Protein AF-A0A5T0KTR2-F1 (afdb_monomer)

pLDDT: mean 90.08, std 7.51, range [41.5, 98.31]

Secondary structure (DSSP, 8-state):
-EETTSSHHHHHHHHHHTT--EEE---SSHHHHHHHHHHHHHHS--SEEE-EE-TT---HHHHHHHHHHHHTTS-EEEEE--HHHHHHHHHT-EEESS-GGG-EE-TT-HHHHHHHHH-EEEGGG-SS--THHIIIIITT-TTTT--HHHHTTS-GGGEEEEEGGGGSHHHHHHHHHHHHHHHT---HHHHHH--SS-SSSGGGGG-SEEEEETTEEEEEE-HHHHHHTGGG-TTEEE-HHHHHTT---S-EEEEETTTHHHHGGGHHHHHHHHHHHHHHHHHHHHHHHTTPPPHHHHHHHHHT-HHHHHHHHHHHHHHHHHHHHH-HHHHHT-HHHHHHHHHHHHHHH--

Sequence (351 aa):
SFSYGSGHAALITYFNMCEVSVAYGFDENPKVYYKNLYNQLTRSFFKAICLNNYYQGLNSEDMGHIVSLSCNYKDTVLLVRDPISIQKTMLNHISYLYSRESLTIKPNDQNSINCFLNQWIYFFGSNKPNLNTLCDKWLYDNTIFAYSAIIDNTCKEKLYLLNFNDIYPKQVINTFQFLGEKYCFCIEGLVANHKEIPIAGIFSWFFPVNIEIANIKICLVTSWFYYGKYNKRSDLIDVTSFVLENHDIDLKCLVSLEDYKNFINYTDDIKRFVFKLFNLIEDRIAIERSRQISEQDIILFLLNRKIPARVFKDKIDYEIGYIKQHRPDIVASWKYYQEFEKMCKELDGDI

Solvent-accessible surface area (backbone atoms only — not comparable to full-atom values): 19268 Å² total; per-residue (Å²): 56,38,39,60,54,42,55,60,63,39,56,53,29,50,36,33,36,27,69,40,39,64,40,76,58,84,48,58,47,62,69,58,25,49,50,52,44,51,53,46,60,74,74,41,94,55,75,41,70,51,49,73,31,36,85,80,34,41,48,45,65,57,40,21,52,51,34,40,75,75,30,58,86,48,77,39,56,36,48,41,57,41,64,45,58,22,51,29,43,54,52,57,32,71,43,63,80,60,66,46,85,76,42,62,32,36,94,89,36,67,64,38,49,50,48,67,78,59,40,65,26,24,66,94,75,30,91,56,57,52,78,65,49,44,70,79,57,46,67,80,33,66,22,53,66,47,46,46,25,49,58,76,33,37,47,67,95,40,53,42,82,39,51,44,72,45,65,34,45,92,36,28,62,65,46,43,51,54,49,22,68,75,68,72,48,58,50,63,51,32,69,76,68,64,57,88,56,81,65,70,44,79,74,43,71,70,41,42,32,32,39,44,56,98,90,35,56,36,39,37,25,24,58,52,52,30,57,70,58,52,75,78,43,86,60,51,42,84,46,31,72,80,52,46,68,95,59,98,60,79,62,41,35,32,31,37,66,82,41,47,75,58,44,69,82,41,42,67,62,50,29,55,49,53,54,52,49,48,55,55,47,50,56,51,48,54,58,50,60,77,58,52,66,46,53,64,57,52,48,56,55,30,70,81,30,65,68,65,36,48,56,47,49,58,52,50,54,61,38,38,43,66,50,46,73,77,39,43,69,58,56,70,66,20,62,62,43,55,54,44,54,52,52,52,53,54,64,66,65,76,112

Foldseek 3Di:
DEEALLQVLLVVLLCLLLVQAEQDAFDQDLVVRLVSSVVDVVPDPHNYYDQYLDFSHYALVSLLVSLLVPAAPAFDEYRDEQPLSSVLSLLLAKDFQDDQAPQEAELPDVVSLVCLLQRIAHPPRHNFGDLCCCVVGPLPDNSGLQLVSNCVSHDVVRYHYHYSVCSQLVNVLVVVVVVCVVSVTGNVSVVVPGFNDDPPPPLQVSDQHWYADPNWIKTKHFSSCCSVPVVPDPQKDWCQCLQQPPDRDRITIITGPVCVVVCVVCSVVNNVSVVVSVVVSVVSVVVSVVRRDDSVNNLVVLLVPVVSLVSNVVSNCVSCVVVCVPPVVSVVPNVSVVVSVVSNVVVVVVD

Mean predicted aligned error: 5.04 Å

InterPro domains:
  IPR021353 Protein of unknown function DUF2972 [PF11186] (165-347)

Organism: Campylobacter jejuni (NCBI:txid197)

Radius of gyration: 21.7 Å; Cα contacts (8 Å, |Δi|>4): 496; chains: 1; bounding box: 56×40×73 Å

Structure (mmCIF, N/CA/C/O backbone):
data_AF-A0A5T0KTR2-F1
#
_entry.id   AF-A0A5T0KTR2-F1
#
loop_
_atom_site.group_PDB
_atom_site.id
_atom_site.type_symbol
_atom_site.label_atom_id
_atom_site.label_alt_id
_atom_site.label_comp_id
_atom_site.label_asym_id
_atom_site.label_entity_id
_atom_site.label_seq_id
_atom_site.pdbx_PDB_ins_code
_atom_site.Cartn_x
_atom_site.Cartn_y
_atom_site.Cartn_z
_atom_site.occupancy
_atom_site.B_iso_or_equiv
_atom_site.auth_seq_id
_atom_site.auth_comp_id
_atom_site.auth_asym_id
_atom_site.auth_atom_id
_atom_site.pdbx_PDB_model_num
ATOM 1 N N . SER A 1 1 ? -11.953 4.239 2.097 1.00 79.88 1 SER A N 1
ATOM 2 C CA . SER A 1 1 ? -11.344 4.987 3.212 1.00 79.88 1 SER A CA 1
ATOM 3 C C . SER A 1 1 ? -10.411 4.097 4.012 1.00 79.88 1 SER A C 1
ATOM 5 O O . SER A 1 1 ? -10.569 2.878 3.957 1.00 79.88 1 SER A O 1
ATOM 7 N N . PHE A 1 2 ? -9.442 4.667 4.731 1.00 78.56 2 PHE A N 1
ATOM 8 C CA . PHE A 1 2 ? -8.509 3.901 5.564 1.00 78.56 2 PHE A CA 1
ATOM 9 C C . PHE A 1 2 ? -7.754 4.759 6.590 1.00 78.56 2 PHE A C 1
ATOM 11 O O . PHE A 1 2 ? -7.618 5.972 6.428 1.00 78.56 2 PHE A O 1
ATOM 18 N N . SER A 1 3 ? -7.166 4.087 7.582 1.00 80.69 3 SER A N 1
ATOM 19 C CA . SER A 1 3 ? -6.136 4.653 8.466 1.00 80.69 3 SER A CA 1
ATOM 20 C C . SER A 1 3 ? -4.737 4.430 7.892 1.00 80.69 3 SER A C 1
ATOM 22 O O . SER A 1 3 ? -4.493 3.437 7.198 1.00 80.69 3 SER A O 1
ATOM 24 N N . TYR A 1 4 ? -3.791 5.328 8.155 1.00 81.00 4 TYR A N 1
ATOM 25 C CA . TYR A 1 4 ? -2.404 5.129 7.732 1.00 81.00 4 TYR A CA 1
ATOM 26 C C . TYR A 1 4 ? -1.813 3.805 8.255 1.00 81.00 4 TYR A C 1
ATOM 28 O O . TYR A 1 4 ? -2.204 3.308 9.306 1.00 81.00 4 TYR A O 1
ATOM 36 N N . GLY A 1 5 ? -0.915 3.178 7.486 1.00 84.44 5 GLY A N 1
ATOM 37 C CA . GLY A 1 5 ? -0.345 1.865 7.833 1.00 84.44 5 GLY A CA 1
ATOM 38 C C . GLY A 1 5 ? -1.293 0.660 7.676 1.00 84.44 5 GLY A C 1
ATOM 39 O O . GLY A 1 5 ? -0.915 -0.462 8.003 1.00 84.44 5 GLY A O 1
ATOM 40 N N . SER A 1 6 ? -2.504 0.840 7.141 1.00 87.69 6 SER A N 1
ATOM 41 C CA . SER A 1 6 ? -3.505 -0.236 6.992 1.00 87.69 6 SER A CA 1
ATOM 42 C C . SER A 1 6 ? -3.402 -1.080 5.716 1.00 87.69 6 SER A C 1
ATOM 44 O O . SER A 1 6 ? -4.158 -2.031 5.591 1.00 87.69 6 SER A O 1
ATOM 46 N N . GLY A 1 7 ? -2.502 -0.770 4.772 1.00 89.44 7 GLY A N 1
ATOM 47 C CA . GLY A 1 7 ? -2.390 -1.501 3.492 1.00 89.44 7 GLY A CA 1
ATOM 48 C C . GLY A 1 7 ? -3.059 -0.836 2.285 1.00 89.44 7 GLY A C 1
ATOM 49 O O . GLY A 1 7 ? -3.239 -1.465 1.245 1.00 89.44 7 GLY A O 1
ATOM 50 N N . HIS A 1 8 ? -3.410 0.444 2.392 1.00 87.75 8 HIS A N 1
ATOM 51 C CA . HIS A 1 8 ? -4.127 1.168 1.343 1.00 87.75 8 HIS A CA 1
ATOM 52 C C . HIS A 1 8 ? -3.459 1.182 -0.037 1.00 87.75 8 HIS A C 1
ATOM 54 O O . HIS A 1 8 ? -4.162 1.152 -1.043 1.00 87.75 8 HIS A O 1
ATOM 60 N N . ALA A 1 9 ? -2.124 1.229 -0.101 1.00 89.81 9 ALA A N 1
ATOM 61 C CA . ALA A 1 9 ? -1.400 1.239 -1.369 1.00 89.81 9 ALA A CA 1
ATOM 62 C C . ALA A 1 9 ? -1.711 -0.021 -2.192 1.00 89.81 9 ALA A C 1
ATOM 64 O O . ALA A 1 9 ? -1.954 0.075 -3.394 1.00 89.81 9 ALA A O 1
ATOM 65 N N . ALA A 1 10 ? -1.804 -1.182 -1.534 1.00 93.06 10 ALA A N 1
ATOM 66 C CA . ALA A 1 10 ? -2.223 -2.423 -2.174 1.00 93.06 10 ALA A CA 1
ATOM 67 C C . ALA A 1 10 ? -3.685 -2.346 -2.639 1.00 93.06 10 ALA A C 1
ATOM 69 O O . ALA A 1 10 ? -3.969 -2.575 -3.811 1.00 93.06 10 ALA A O 1
ATOM 70 N N . LEU A 1 11 ? -4.601 -1.925 -1.758 1.00 94.25 11 LEU A N 1
ATOM 71 C CA . LEU A 1 11 ? -6.027 -1.810 -2.081 1.00 94.25 11 LEU A CA 1
ATOM 72 C C . LEU A 1 11 ? -6.290 -0.895 -3.292 1.00 94.25 11 LEU A C 1
ATOM 74 O O . LEU A 1 11 ? -7.017 -1.276 -4.206 1.00 94.25 11 LEU A O 1
ATOM 78 N N . ILE A 1 12 ? -5.673 0.290 -3.327 1.00 92.50 12 ILE A N 1
ATOM 79 C CA . ILE A 1 12 ? -5.786 1.230 -4.454 1.00 92.50 12 ILE A CA 1
ATOM 80 C C . ILE A 1 12 ? -5.212 0.614 -5.735 1.00 92.50 12 ILE A C 1
ATOM 82 O O . ILE A 1 12 ? -5.782 0.794 -6.807 1.00 92.50 12 ILE A O 1
ATOM 86 N N . THR A 1 13 ? -4.105 -0.125 -5.638 1.00 93.94 13 THR A N 1
ATOM 87 C CA . THR A 1 13 ? -3.504 -0.799 -6.799 1.00 93.94 13 THR A CA 1
ATOM 88 C C . THR A 1 13 ? -4.464 -1.823 -7.399 1.00 93.94 13 THR A C 1
ATOM 90 O O . THR A 1 13 ? -4.666 -1.810 -8.610 1.00 93.94 13 THR A O 1
ATOM 93 N N . TYR A 1 14 ? -5.118 -2.644 -6.574 1.00 95.69 14 TYR A N 1
ATOM 94 C CA . TYR A 1 14 ? -6.109 -3.615 -7.046 1.00 95.69 14 TYR A CA 1
ATOM 95 C C . TYR A 1 14 ? -7.348 -2.947 -7.660 1.00 95.69 14 TYR A C 1
ATOM 97 O O . TYR A 1 14 ? -7.825 -3.386 -8.706 1.00 95.69 14 TYR A O 1
ATOM 105 N N . PHE A 1 15 ? -7.831 -1.838 -7.089 1.00 95.06 15 PHE A N 1
ATOM 106 C CA . PHE A 1 15 ? -8.886 -1.038 -7.723 1.00 95.06 15 PHE A CA 1
ATOM 107 C C . PHE A 1 15 ? -8.451 -0.480 -9.083 1.00 95.06 15 PHE A C 1
ATOM 109 O O . PHE A 1 15 ? -9.202 -0.581 -10.051 1.00 95.06 15 PHE A O 1
ATOM 116 N N . ASN A 1 16 ? -7.227 0.037 -9.198 1.00 93.25 16 ASN A N 1
ATOM 117 C CA . ASN A 1 16 ? -6.710 0.531 -10.474 1.00 93.25 16 ASN A CA 1
ATOM 118 C C . ASN A 1 16 ? -6.534 -0.593 -11.513 1.00 93.25 16 ASN A C 1
ATOM 120 O O . ASN A 1 16 ? -6.762 -0.345 -12.695 1.00 93.25 16 ASN A O 1
ATOM 124 N N . MET A 1 17 ? -6.176 -1.817 -11.099 1.00 94.75 17 MET A N 1
ATOM 125 C CA . MET A 1 17 ? -6.168 -3.001 -11.977 1.00 94.75 17 MET A CA 1
ATOM 126 C C . MET A 1 17 ? -7.570 -3.339 -12.509 1.00 94.75 17 MET A C 1
ATOM 128 O O . MET A 1 17 ? -7.696 -3.839 -13.619 1.00 94.75 17 MET A O 1
ATOM 132 N N . CYS A 1 18 ? -8.618 -3.027 -11.745 1.00 95.38 18 CYS A N 1
ATOM 133 C CA . CYS A 1 18 ? -10.028 -3.164 -12.132 1.00 95.38 18 CYS A CA 1
ATOM 134 C C . CYS A 1 18 ? -10.571 -1.935 -12.892 1.00 95.38 18 CYS A C 1
ATOM 136 O O . CYS A 1 18 ? -11.782 -1.736 -12.990 1.00 95.38 18 CYS A O 1
ATOM 138 N N . GLU A 1 19 ? -9.689 -1.040 -13.350 1.00 92.06 19 GLU A N 1
ATOM 139 C CA . GLU A 1 19 ? -10.042 0.241 -13.976 1.00 92.06 19 GLU A CA 1
ATOM 140 C C . GLU A 1 19 ? -10.959 1.130 -13.115 1.00 92.06 19 GLU A C 1
ATOM 142 O O . GLU A 1 19 ? -11.685 1.995 -13.624 1.00 92.06 19 GLU A O 1
ATOM 147 N N . VAL A 1 20 ? -10.944 0.938 -11.794 1.00 92.75 20 VAL A N 1
ATOM 148 C CA . VAL A 1 20 ? -11.618 1.808 -10.833 1.00 92.75 20 VAL A CA 1
ATOM 149 C C . VAL A 1 20 ? -10.673 2.959 -10.516 1.00 92.75 20 VAL A C 1
ATOM 151 O O . VAL A 1 20 ? -9.837 2.869 -9.623 1.00 92.75 20 VAL A O 1
ATOM 154 N N . SER A 1 21 ? -10.782 4.052 -11.277 1.00 88.38 21 SER A N 1
ATOM 155 C CA . SER A 1 21 ? -9.995 5.265 -11.052 1.00 88.38 21 SER A CA 1
ATOM 156 C C . SER A 1 21 ? -10.322 5.876 -9.684 1.00 88.38 21 SER A C 1
ATOM 158 O O . SER A 1 21 ? -11.458 6.275 -9.420 1.00 88.38 21 SER A O 1
ATOM 160 N N . VAL A 1 22 ? -9.312 5.982 -8.819 1.00 88.88 22 VAL A N 1
ATOM 161 C CA . VAL A 1 22 ? -9.457 6.524 -7.461 1.00 88.88 22 VAL A CA 1
ATOM 162 C C . VAL A 1 22 ? -8.893 7.944 -7.388 1.00 88.88 22 VAL A C 1
ATOM 164 O O . VAL A 1 22 ? -7.709 8.151 -7.651 1.00 88.88 22 VAL A O 1
ATOM 167 N N . ALA A 1 23 ? -9.727 8.920 -7.021 1.00 88.19 23 ALA A N 1
ATOM 168 C CA . ALA A 1 23 ? -9.278 10.270 -6.691 1.00 88.19 23 ALA A CA 1
ATOM 169 C C . ALA A 1 23 ? -8.531 10.228 -5.356 1.00 88.19 23 ALA A C 1
ATOM 171 O O . ALA A 1 23 ? -9.033 9.661 -4.382 1.00 88.19 23 ALA A O 1
ATOM 172 N N . TYR A 1 24 ? -7.343 10.823 -5.305 1.00 82.44 24 TYR A N 1
ATOM 173 C CA . TYR A 1 24 ? -6.475 10.770 -4.133 1.00 82.44 24 TYR A CA 1
ATOM 174 C C . TYR A 1 24 ? -5.971 12.166 -3.784 1.00 82.44 24 TYR A C 1
ATOM 176 O O . TYR A 1 24 ? -5.448 12.879 -4.638 1.00 82.44 24 TYR A O 1
ATOM 184 N N . GLY A 1 25 ? -6.102 12.556 -2.523 1.00 76.31 25 GLY A N 1
ATOM 185 C CA . GLY A 1 25 ? -5.559 13.801 -1.994 1.00 76.31 25 GLY A CA 1
ATOM 186 C C . GLY A 1 25 ? -4.904 13.560 -0.643 1.00 76.31 25 GLY A C 1
ATOM 187 O O . GLY A 1 25 ? -5.215 12.582 0.037 1.00 76.31 25 GLY A O 1
ATOM 188 N N . PHE A 1 26 ? -3.977 14.441 -0.277 1.00 75.62 26 PHE A N 1
ATOM 189 C CA . PHE A 1 26 ? -3.488 14.598 1.087 1.00 75.62 26 PHE A CA 1
ATOM 190 C C . PHE A 1 26 ? -2.993 16.030 1.291 1.00 75.62 26 PHE A C 1
ATOM 192 O O . PHE A 1 26 ? -2.298 16.557 0.426 1.00 75.62 26 PHE A O 1
ATOM 199 N N . ASP A 1 27 ? -3.404 16.647 2.396 1.00 83.19 27 ASP A N 1
ATOM 200 C CA . ASP A 1 27 ? -2.965 17.960 2.853 1.00 83.19 27 ASP A CA 1
ATOM 201 C C . ASP A 1 27 ? -3.330 18.099 4.339 1.00 83.19 27 ASP A C 1
ATOM 203 O O . ASP A 1 27 ? -4.395 17.638 4.757 1.00 83.19 27 ASP A O 1
ATOM 207 N N . GLU A 1 28 ? -2.454 18.719 5.126 1.00 80.75 28 GLU A N 1
ATOM 208 C CA . GLU A 1 28 ? -2.703 19.029 6.541 1.00 80.75 28 GLU A CA 1
ATOM 209 C C . GLU A 1 28 ? -3.764 20.128 6.714 1.00 80.75 28 GLU A C 1
ATOM 211 O O . GLU A 1 28 ? -4.365 20.264 7.777 1.00 80.75 28 GLU A O 1
ATOM 216 N N . ASN A 1 29 ? -4.034 20.911 5.664 1.00 86.56 29 ASN A N 1
ATOM 217 C CA . ASN A 1 29 ? -5.090 21.905 5.650 1.00 86.56 29 ASN A CA 1
ATOM 218 C C . ASN A 1 29 ? -6.387 21.311 5.065 1.00 86.56 29 ASN A C 1
ATOM 220 O O . ASN A 1 29 ? -6.442 20.992 3.869 1.00 86.56 29 ASN A O 1
ATOM 224 N N . PRO A 1 30 ? -7.490 21.256 5.836 1.00 86.12 30 PRO A N 1
ATOM 225 C CA . PRO A 1 30 ? -8.724 20.595 5.400 1.00 86.12 30 PRO A CA 1
ATOM 226 C C . PRO A 1 30 ? -9.348 21.255 4.169 1.00 86.12 30 PRO A C 1
ATOM 228 O O . PRO A 1 30 ? -9.910 20.579 3.304 1.00 86.12 30 PRO A O 1
ATOM 231 N N . LYS A 1 31 ? -9.211 22.581 4.034 1.00 87.94 31 LYS A N 1
ATOM 232 C CA . LYS A 1 31 ? -9.727 23.318 2.872 1.00 87.94 31 LYS A CA 1
ATOM 233 C C . LYS A 1 31 ? -8.943 22.976 1.614 1.00 87.94 31 LYS A C 1
ATOM 235 O O . LYS A 1 31 ? -9.539 22.854 0.544 1.00 87.94 31 LYS A O 1
ATOM 240 N N . VAL A 1 32 ? -7.622 22.834 1.729 1.00 89.75 32 VAL A N 1
ATOM 241 C CA . VAL A 1 32 ? -6.766 22.452 0.600 1.00 89.75 32 VAL A CA 1
ATOM 242 C C . VAL A 1 32 ? -7.031 20.999 0.216 1.00 89.75 32 VAL A C 1
ATOM 244 O O . VAL A 1 32 ? -7.239 20.727 -0.966 1.00 89.75 32 VAL A O 1
ATOM 247 N N . TYR A 1 33 ? -7.146 20.096 1.196 1.00 88.19 33 TYR A N 1
ATOM 248 C CA . TYR A 1 33 ? -7.520 18.699 0.973 1.00 88.19 33 TYR A CA 1
ATOM 249 C C . TYR A 1 33 ? -8.835 18.578 0.196 1.00 88.19 33 TYR A C 1
ATOM 251 O O . TYR A 1 33 ? -8.875 17.987 -0.887 1.00 88.19 33 TYR A O 1
ATOM 259 N N . TYR A 1 34 ? -9.897 19.219 0.696 1.00 87.31 34 TYR A N 1
ATOM 260 C CA . TYR A 1 34 ? -11.202 19.217 0.044 1.00 87.31 34 TYR A CA 1
ATOM 261 C C . TYR A 1 34 ? -11.146 19.838 -1.356 1.00 87.31 34 TYR A C 1
ATOM 263 O O . TYR A 1 34 ? -11.654 19.256 -2.314 1.00 87.31 34 TYR A O 1
ATOM 271 N N . LYS A 1 35 ? -10.482 20.991 -1.516 1.00 88.38 35 LYS A N 1
ATOM 272 C CA . LYS A 1 35 ? -10.329 21.659 -2.818 1.00 88.38 35 LYS A CA 1
ATOM 273 C C . LYS A 1 35 ? -9.602 20.771 -3.830 1.00 88.38 35 LYS A C 1
ATOM 275 O O . LYS A 1 35 ? -9.991 20.740 -4.996 1.00 88.38 35 LYS A O 1
ATOM 280 N N . ASN A 1 36 ? -8.568 20.045 -3.408 1.00 88.50 36 ASN A N 1
ATOM 281 C CA . ASN A 1 36 ? -7.823 19.130 -4.270 1.00 88.50 36 ASN A CA 1
ATOM 282 C C . ASN A 1 36 ? -8.689 17.951 -4.725 1.00 88.50 36 ASN A C 1
ATOM 284 O O . ASN A 1 36 ? -8.661 17.609 -5.910 1.00 88.50 36 ASN A O 1
ATOM 288 N N . LEU A 1 37 ? -9.488 17.371 -3.824 1.00 87.81 37 LEU A N 1
ATOM 289 C CA . LEU A 1 37 ? -10.459 16.331 -4.176 1.00 87.81 37 LEU A CA 1
ATOM 290 C C . LEU A 1 37 ? -11.531 16.870 -5.132 1.00 87.81 37 LEU A C 1
ATOM 292 O O . LEU A 1 37 ? -11.743 16.300 -6.199 1.00 87.81 37 LEU A O 1
ATOM 296 N N . TYR A 1 38 ? -12.142 18.012 -4.815 1.00 87.25 38 TYR A N 1
ATOM 297 C CA . TYR A 1 38 ? -13.154 18.652 -5.659 1.00 87.25 38 TYR A CA 1
ATOM 298 C C . TYR A 1 38 ? -12.631 18.953 -7.074 1.00 87.25 38 TYR A C 1
ATOM 300 O O . TYR A 1 38 ? -13.286 18.658 -8.075 1.00 87.25 38 TYR A O 1
ATOM 308 N N . ASN A 1 39 ? -11.414 19.491 -7.187 1.00 88.38 39 ASN A N 1
ATOM 309 C CA . ASN A 1 39 ? -10.789 19.776 -8.480 1.00 88.38 39 ASN A CA 1
ATOM 310 C C . ASN A 1 39 ? -10.517 18.505 -9.297 1.00 88.38 39 ASN A C 1
ATOM 312 O O . ASN A 1 39 ? -10.653 18.524 -10.518 1.00 88.38 39 ASN A O 1
ATOM 316 N N . GLN A 1 40 ? -10.130 17.403 -8.651 1.00 87.94 40 GLN A N 1
ATOM 317 C CA . GLN A 1 40 ? -9.952 16.118 -9.329 1.00 87.94 40 GLN A CA 1
ATOM 318 C C . GLN A 1 40 ? -11.281 15.586 -9.869 1.00 87.94 40 GLN A C 1
ATOM 320 O O . GLN A 1 40 ? -11.366 15.219 -11.039 1.00 87.94 40 GLN A O 1
ATOM 325 N N . LEU A 1 41 ? -12.325 15.616 -9.040 1.00 84.88 41 LEU A N 1
ATOM 326 C CA . LEU A 1 41 ? -13.658 15.120 -9.387 1.00 84.88 41 LEU A CA 1
ATOM 327 C C . LEU A 1 41 ? -14.349 15.950 -10.479 1.00 84.88 41 LEU A C 1
ATOM 329 O O . LEU A 1 41 ? -15.165 15.420 -11.223 1.00 84.88 41 LEU A O 1
ATOM 333 N N . THR A 1 42 ? -14.019 17.238 -10.602 1.00 85.25 42 THR A N 1
ATOM 334 C CA . THR A 1 42 ? -14.577 18.120 -11.646 1.00 85.25 42 THR A CA 1
ATOM 335 C C . THR A 1 42 ? -13.838 18.038 -12.980 1.00 85.25 42 THR A C 1
ATOM 337 O O . THR A 1 42 ? -14.421 18.341 -14.018 1.00 85.25 42 THR A O 1
ATOM 340 N N . ARG A 1 43 ? -12.558 17.644 -12.980 1.00 80.88 43 ARG A N 1
ATOM 341 C CA . ARG A 1 43 ? -11.708 17.599 -14.186 1.00 80.88 43 ARG A CA 1
ATOM 342 C C . ARG A 1 43 ? -11.585 16.214 -14.807 1.00 80.88 43 ARG A C 1
ATOM 344 O O . ARG A 1 43 ? -11.052 16.081 -15.906 1.00 80.88 43 ARG A O 1
ATOM 351 N N . SER A 1 44 ? -11.972 15.167 -14.094 1.00 75.88 44 SER A N 1
ATOM 352 C CA . SER A 1 44 ? -11.765 13.788 -14.523 1.00 75.88 44 SER A CA 1
ATOM 353 C C . SER A 1 44 ? -12.872 12.889 -14.002 1.00 75.88 44 SER A C 1
ATOM 355 O O . SER A 1 44 ? -13.465 13.142 -12.958 1.00 75.88 44 SER A O 1
ATOM 357 N N . PHE A 1 45 ? -13.121 11.800 -14.723 1.00 80.38 45 PHE A N 1
ATOM 358 C CA . PHE A 1 45 ? -14.094 10.799 -14.318 1.00 80.38 45 PHE A CA 1
ATOM 359 C C . PHE A 1 45 ? -13.436 9.791 -13.364 1.00 80.38 45 PHE A C 1
ATOM 361 O O . PHE A 1 45 ? -12.925 8.743 -13.770 1.00 80.38 45 PHE A O 1
ATOM 368 N N . PHE A 1 46 ? -13.374 10.152 -12.082 1.00 84.31 46 PHE A N 1
ATOM 369 C CA . PHE A 1 46 ? -12.991 9.225 -11.019 1.00 84.31 46 PHE A CA 1
ATOM 370 C C . PHE A 1 46 ? -14.199 8.394 -10.584 1.00 84.31 46 PHE A C 1
ATOM 372 O O . PHE A 1 46 ? -15.280 8.934 -10.357 1.00 84.31 46 PHE A O 1
ATOM 379 N N . LYS A 1 47 ? -14.009 7.079 -10.458 1.00 84.94 47 LYS A N 1
ATOM 380 C CA . LYS A 1 47 ? -15.047 6.134 -10.019 1.00 84.94 47 LYS A CA 1
ATOM 381 C C . LYS A 1 47 ? -15.129 6.019 -8.492 1.00 84.94 47 LYS A C 1
ATOM 383 O O . LYS A 1 47 ? -16.168 5.631 -7.970 1.00 84.94 47 LYS A O 1
ATOM 388 N N . ALA A 1 48 ? -14.059 6.368 -7.777 1.00 88.50 48 ALA A N 1
ATOM 389 C CA . ALA A 1 48 ? -14.000 6.321 -6.318 1.00 88.50 48 ALA A CA 1
ATOM 390 C C . ALA A 1 48 ? -13.185 7.483 -5.732 1.00 88.50 48 ALA A C 1
ATOM 392 O O . ALA A 1 48 ? -12.367 8.096 -6.417 1.00 88.50 48 ALA A O 1
ATOM 393 N N . ILE A 1 49 ? -13.379 7.748 -4.438 1.00 88.00 49 ILE A N 1
ATOM 394 C CA . ILE A 1 49 ? -12.587 8.702 -3.653 1.00 88.00 49 ILE A CA 1
ATOM 395 C C . ILE A 1 49 ? -11.819 7.930 -2.585 1.00 88.00 49 ILE A C 1
ATOM 397 O O . ILE A 1 49 ? -12.373 7.094 -1.867 1.00 88.00 49 ILE A O 1
ATOM 401 N N . CYS A 1 50 ? -10.535 8.234 -2.454 1.00 87.75 50 CYS A N 1
ATOM 402 C CA . CYS A 1 50 ? -9.728 7.792 -1.338 1.00 87.75 50 CYS A CA 1
ATOM 403 C C . CYS A 1 50 ? -9.764 8.836 -0.217 1.00 87.75 50 CYS A C 1
ATOM 405 O O . CYS A 1 50 ? -9.200 9.918 -0.356 1.00 87.75 50 CYS A O 1
ATOM 407 N N . LEU A 1 51 ? -10.355 8.458 0.915 1.00 85.56 51 LEU A N 1
ATOM 408 C CA . LEU A 1 51 ? -10.284 9.204 2.169 1.00 85.56 51 LEU A CA 1
ATOM 409 C C . LEU A 1 51 ? -9.252 8.570 3.108 1.00 85.56 51 LEU A C 1
ATOM 411 O O . LEU A 1 51 ? -9.311 7.358 3.353 1.00 85.56 51 LEU A O 1
ATOM 415 N N . ASN A 1 52 ? -8.326 9.378 3.623 1.00 77.12 52 ASN A N 1
ATOM 416 C CA . ASN A 1 52 ? -7.220 8.934 4.468 1.00 77.12 52 ASN A CA 1
ATOM 417 C C . ASN A 1 52 ? -7.074 9.790 5.735 1.00 77.12 52 ASN A C 1
ATOM 419 O O . ASN A 1 52 ? -7.163 11.009 5.685 1.00 77.12 52 ASN A O 1
ATOM 423 N N . ASN A 1 53 ? -6.789 9.127 6.857 1.00 68.88 53 ASN A N 1
ATOM 424 C CA . ASN A 1 53 ? -6.288 9.769 8.072 1.00 68.88 53 ASN A CA 1
ATOM 425 C C . ASN A 1 53 ? -4.792 9.479 8.175 1.00 68.88 53 ASN A C 1
ATOM 427 O O . ASN A 1 53 ? -4.379 8.354 8.475 1.00 68.88 53 ASN A O 1
ATOM 431 N N . TYR A 1 54 ? -3.991 10.467 7.780 1.00 62.75 54 TYR A N 1
ATOM 432 C CA . TYR A 1 54 ? -2.533 10.397 7.687 1.00 62.75 54 TYR A CA 1
ATOM 433 C C . TYR A 1 54 ? -1.879 11.106 8.886 1.00 62.75 54 TYR A C 1
ATOM 435 O O . TYR A 1 54 ? -2.491 11.968 9.508 1.00 62.75 54 TYR A O 1
ATOM 443 N N . TYR A 1 55 ? -0.629 10.750 9.193 1.00 56.66 55 TYR A N 1
ATOM 444 C CA . TYR A 1 55 ? 0.174 11.355 10.265 1.00 56.66 55 TYR A CA 1
ATOM 445 C C . TYR A 1 55 ? 0.501 12.833 9.982 1.00 56.66 55 TYR A C 1
ATOM 447 O O . TYR A 1 55 ? 0.991 13.135 8.899 1.00 56.66 55 TYR A O 1
ATOM 455 N N . GLN A 1 56 ? 0.279 13.735 10.949 1.00 62.94 56 GLN A N 1
ATOM 456 C CA . GLN A 1 56 ? 0.248 15.204 10.743 1.00 62.94 56 GLN A CA 1
ATOM 457 C C . GLN A 1 56 ? -0.898 15.677 9.834 1.00 62.94 56 GLN A C 1
ATOM 459 O O . GLN A 1 56 ? -0.851 16.762 9.264 1.00 62.94 56 GLN A O 1
ATOM 464 N N . GLY A 1 57 ? -1.915 14.836 9.655 1.00 65.06 57 GLY A N 1
ATOM 465 C CA . GLY A 1 57 ? -3.101 15.174 8.892 1.00 65.06 57 GLY A CA 1
ATOM 466 C C . GLY A 1 57 ? -4.137 15.919 9.725 1.00 65.06 57 GLY A C 1
ATOM 467 O O . GLY A 1 57 ? -3.849 16.621 10.692 1.00 65.06 57 GLY A O 1
ATOM 468 N N . LEU A 1 58 ? -5.381 15.733 9.315 1.00 73.62 58 LEU A N 1
ATOM 469 C CA . LEU A 1 58 ? -6.542 16.374 9.903 1.00 73.62 58 LEU A CA 1
ATOM 470 C C . LEU A 1 58 ? -6.928 15.709 11.218 1.00 73.62 58 LEU A C 1
ATOM 472 O O . LEU A 1 58 ? -6.853 14.487 11.355 1.00 73.62 58 LEU A O 1
ATOM 476 N N . ASN A 1 59 ? -7.382 16.518 12.174 1.00 77.25 59 ASN A N 1
ATOM 477 C CA . ASN A 1 59 ? -8.051 15.992 13.358 1.00 77.25 59 ASN A CA 1
ATOM 478 C C . ASN A 1 59 ? -9.371 15.293 12.962 1.00 77.25 59 ASN A C 1
ATOM 480 O O . ASN A 1 59 ? -9.867 15.425 11.837 1.00 77.25 59 ASN A O 1
ATOM 484 N N . SER A 1 60 ? -9.955 14.550 13.903 1.00 79.38 60 SER A N 1
ATOM 485 C CA . SER A 1 60 ? -11.179 13.780 13.661 1.00 79.38 60 SER A CA 1
ATOM 486 C C . SER A 1 60 ? -12.373 14.631 13.212 1.00 79.38 60 SER A C 1
ATOM 488 O O . SER A 1 60 ? -13.186 14.150 12.426 1.00 79.38 60 SER A O 1
ATOM 490 N N . GLU A 1 61 ? -12.477 15.882 13.671 1.00 84.62 61 GLU A N 1
ATOM 491 C CA . GLU A 1 61 ? -13.565 16.800 13.308 1.00 84.62 61 GLU A CA 1
ATOM 492 C C . GLU A 1 61 ? -13.440 17.261 11.851 1.00 84.62 61 GLU A C 1
ATOM 494 O O . GLU A 1 61 ? -14.372 17.113 11.061 1.00 84.62 61 GLU A O 1
ATOM 499 N N . ASP A 1 62 ? -12.261 17.743 11.462 1.00 87.12 62 ASP A N 1
ATOM 500 C CA . ASP A 1 62 ? -11.965 18.183 10.100 1.00 87.12 62 ASP A CA 1
ATOM 501 C C . ASP A 1 62 ? -12.123 17.045 9.090 1.00 87.12 62 ASP A C 1
ATOM 503 O O . ASP A 1 62 ? -12.714 17.225 8.018 1.00 87.12 62 ASP A O 1
ATOM 507 N N . MET A 1 63 ? -11.653 15.847 9.445 1.00 84.81 63 MET A N 1
ATOM 508 C CA . MET A 1 63 ? -11.897 14.674 8.619 1.00 84.81 63 MET A CA 1
ATOM 509 C C . MET A 1 63 ? -13.391 14.347 8.541 1.00 84.81 63 MET A C 1
ATOM 511 O O . MET A 1 63 ? -13.893 14.034 7.460 1.00 84.81 63 MET A O 1
ATOM 515 N N . GLY A 1 64 ? -14.117 14.458 9.654 1.00 84.69 64 GLY A N 1
ATOM 516 C CA . GLY A 1 64 ? -15.562 14.269 9.690 1.00 84.69 64 GLY A CA 1
ATOM 517 C C . GLY A 1 64 ? -16.307 15.209 8.742 1.00 84.69 64 GLY A C 1
ATOM 518 O O . GLY A 1 64 ? -17.191 14.765 8.003 1.00 84.69 64 GLY A O 1
ATOM 519 N N . HIS A 1 65 ? -15.892 16.478 8.663 1.00 86.44 65 HIS A N 1
ATOM 520 C CA . HIS A 1 65 ? -16.418 17.430 7.684 1.00 86.44 65 HIS A CA 1
ATOM 521 C C . HIS A 1 65 ? -16.159 16.980 6.244 1.00 86.44 65 HIS A C 1
ATOM 523 O O . HIS A 1 65 ? -17.066 17.016 5.412 1.00 86.44 65 HIS A O 1
ATOM 529 N N . ILE A 1 66 ? -14.950 16.516 5.927 1.00 87.12 66 ILE A N 1
ATOM 530 C CA . ILE A 1 66 ? -14.635 16.060 4.569 1.00 87.12 66 ILE A CA 1
ATOM 531 C C . ILE A 1 66 ? -15.409 14.799 4.198 1.00 87.12 66 ILE A C 1
ATOM 533 O O . ILE A 1 66 ? -15.924 14.714 3.080 1.00 87.12 66 ILE A O 1
ATOM 537 N N . VAL A 1 67 ? -15.511 13.835 5.114 1.00 85.88 67 VAL A N 1
ATOM 538 C CA . VAL A 1 67 ? -16.314 12.622 4.927 1.00 85.88 67 VAL A CA 1
ATOM 539 C C . VAL A 1 67 ? -17.769 13.018 4.681 1.00 85.88 67 VAL A C 1
ATOM 541 O O . VAL A 1 67 ? -18.352 12.591 3.688 1.00 85.88 67 VAL A O 1
ATOM 544 N N . SER A 1 68 ? -18.324 13.914 5.496 1.00 83.25 68 SER A N 1
ATOM 545 C CA . SER A 1 68 ? -19.697 14.404 5.336 1.00 83.25 68 SER A CA 1
ATOM 546 C C . SER A 1 68 ? -19.913 15.111 3.995 1.00 83.25 68 SER A C 1
ATOM 548 O O . SER A 1 68 ? -20.930 14.905 3.347 1.00 83.25 68 SER A O 1
ATOM 550 N N . LEU A 1 69 ? -18.957 15.909 3.515 1.00 83.50 69 LEU A N 1
ATOM 551 C CA . LEU A 1 69 ? -19.078 16.587 2.218 1.00 83.50 69 LEU A CA 1
ATOM 552 C C . LEU A 1 69 ? -18.896 15.638 1.023 1.00 83.50 69 LEU A C 1
ATOM 554 O O . LEU A 1 69 ? -19.490 15.855 -0.032 1.00 83.50 69 LEU A O 1
ATOM 558 N N . SER A 1 70 ? -18.083 14.591 1.174 1.00 78.31 70 SER A N 1
ATOM 559 C CA . SER A 1 70 ? -17.681 13.709 0.066 1.00 78.31 70 SER A CA 1
ATOM 560 C C . SER A 1 70 ? -18.524 12.434 -0.038 1.00 78.31 70 SER A C 1
ATOM 562 O O . SER A 1 70 ? -18.678 11.881 -1.129 1.00 78.31 70 SER A O 1
ATOM 564 N N . CYS A 1 71 ? -19.055 11.943 1.085 1.00 70.69 71 CYS A N 1
ATOM 565 C CA . CYS A 1 71 ? -19.550 10.572 1.228 1.00 70.69 71 CYS A CA 1
ATOM 566 C C . CYS A 1 71 ? -20.968 10.447 1.791 1.00 70.69 71 CYS A C 1
ATOM 568 O O . CYS A 1 71 ? -21.436 9.313 1.863 1.00 70.69 71 CYS A O 1
ATOM 570 N N . ASN A 1 72 ? -21.677 11.541 2.119 1.00 66.50 72 ASN A N 1
ATOM 571 C CA . ASN A 1 72 ? -22.958 11.497 2.861 1.00 66.50 72 ASN A CA 1
ATOM 572 C C . ASN A 1 72 ? -24.017 10.526 2.293 1.00 66.50 72 ASN A C 1
ATOM 574 O O . ASN A 1 72 ? -24.920 10.100 3.001 1.00 66.50 72 ASN A O 1
ATOM 578 N N . TYR A 1 73 ? -23.904 10.118 1.024 1.00 66.88 73 TYR A N 1
ATOM 579 C CA . TYR A 1 73 ? -24.831 9.177 0.390 1.00 66.88 73 TYR A CA 1
ATOM 580 C C . TYR A 1 73 ? -24.164 8.083 -0.453 1.00 66.88 73 TYR A C 1
ATOM 582 O O . TYR A 1 73 ? -24.858 7.398 -1.214 1.00 66.88 73 TYR A O 1
ATOM 590 N N . LYS A 1 74 ? -22.843 7.908 -0.358 1.00 83.56 74 LYS A N 1
ATOM 591 C CA . LYS A 1 74 ? -22.078 6.965 -1.187 1.00 83.56 74 LYS A CA 1
ATOM 592 C C . LYS A 1 74 ? -21.672 5.730 -0.391 1.00 83.56 74 LYS A C 1
ATOM 594 O O . LYS A 1 74 ? -21.432 5.808 0.811 1.00 83.56 74 LYS A O 1
ATOM 599 N N . ASP A 1 75 ? -21.577 4.600 -1.082 1.00 90.62 75 ASP A N 1
ATOM 600 C CA . ASP A 1 75 ? -20.990 3.397 -0.507 1.00 90.62 75 ASP A CA 1
ATOM 601 C C . ASP A 1 75 ? -19.545 3.643 -0.090 1.00 90.62 75 ASP A C 1
ATOM 603 O O . ASP A 1 75 ? -18.763 4.256 -0.819 1.00 90.62 75 ASP A O 1
ATOM 607 N N . THR A 1 76 ? -19.198 3.166 1.102 1.00 91.44 76 THR A N 1
ATOM 608 C CA . THR A 1 76 ? -17.874 3.366 1.682 1.00 91.44 76 THR A CA 1
ATOM 609 C C . THR A 1 76 ? -17.274 2.027 2.051 1.00 91.44 76 THR A C 1
ATOM 611 O O . THR A 1 76 ? -17.787 1.320 2.910 1.00 91.44 76 THR A O 1
ATOM 614 N N . VAL A 1 77 ? -16.139 1.702 1.438 1.00 93.88 77 VAL A N 1
ATOM 615 C CA . VAL A 1 77 ? -15.299 0.577 1.853 1.00 93.88 77 VAL A CA 1
ATOM 616 C C . VAL A 1 77 ? -14.237 1.103 2.813 1.00 93.88 77 VAL A C 1
ATOM 618 O O . VAL A 1 77 ? -13.401 1.925 2.422 1.00 93.88 77 VAL A O 1
ATOM 621 N N . LEU A 1 78 ? -14.269 0.657 4.067 1.00 93.88 78 LEU A N 1
ATOM 622 C CA . LEU A 1 78 ? -13.282 1.001 5.088 1.00 93.88 78 LEU A CA 1
ATOM 623 C C . LEU A 1 78 ? -12.357 -0.192 5.334 1.00 93.88 78 LEU A C 1
ATOM 625 O O . LEU A 1 78 ? -12.789 -1.216 5.859 1.00 93.88 78 LEU A O 1
ATOM 629 N N . LEU A 1 79 ? -11.085 -0.042 4.959 1.00 95.19 79 LEU A N 1
ATOM 630 C CA . LEU A 1 79 ? -10.052 -1.038 5.235 1.00 95.19 79 LEU A CA 1
ATOM 631 C C . LEU A 1 79 ? -9.653 -0.970 6.711 1.00 95.19 79 LEU A C 1
ATOM 633 O O . LEU A 1 79 ? -9.160 0.064 7.171 1.00 95.19 79 LEU A O 1
ATOM 637 N N . VAL A 1 80 ? -9.844 -2.077 7.423 1.00 95.38 80 VAL A N 1
ATOM 638 C CA . VAL A 1 80 ? -9.524 -2.214 8.845 1.00 95.38 80 VAL A CA 1
ATOM 639 C C . VAL A 1 80 ? -8.442 -3.268 9.054 1.00 95.38 80 VAL A C 1
ATOM 641 O O . VAL A 1 80 ? -8.366 -4.274 8.346 1.00 95.38 80 VAL A O 1
ATOM 644 N N . ARG A 1 81 ? -7.570 -3.027 10.030 1.00 95.19 81 ARG A N 1
ATOM 645 C CA . ARG A 1 81 ? -6.397 -3.858 10.315 1.00 95.19 81 ARG A CA 1
ATOM 646 C C . ARG A 1 81 ? -6.120 -3.880 11.812 1.00 95.19 81 ARG A C 1
ATOM 648 O O . ARG A 1 81 ? -6.422 -2.904 12.497 1.00 95.19 81 ARG A O 1
ATOM 655 N N . ASP A 1 82 ? -5.494 -4.966 12.261 1.00 96.69 82 ASP A N 1
ATOM 656 C CA . ASP A 1 82 ? -4.957 -5.117 13.611 1.00 96.69 82 ASP A CA 1
ATOM 657 C C . ASP A 1 82 ? -4.189 -3.840 14.044 1.00 96.69 82 ASP A C 1
ATOM 659 O O . ASP A 1 82 ? -3.245 -3.426 13.354 1.00 96.69 82 ASP A O 1
ATOM 663 N N . PRO A 1 83 ? -4.590 -3.193 15.155 1.00 94.75 83 PRO A N 1
ATOM 664 C CA . PRO A 1 83 ? -4.001 -1.939 15.618 1.00 94.75 83 PRO A CA 1
ATOM 665 C C . PRO A 1 83 ? -2.509 -2.041 15.947 1.00 94.75 83 PRO A C 1
ATOM 667 O O . PRO A 1 83 ? -1.763 -1.111 15.640 1.00 94.75 83 PRO A O 1
ATOM 670 N N . ILE A 1 84 ? -2.038 -3.162 16.501 1.00 96.06 84 ILE A N 1
ATOM 671 C CA . ILE A 1 84 ? -0.611 -3.380 16.782 1.00 96.06 84 ILE A CA 1
ATOM 672 C C . ILE A 1 84 ? 0.161 -3.508 15.462 1.00 96.06 84 ILE A C 1
ATOM 674 O O . ILE A 1 84 ? 1.230 -2.918 15.295 1.00 96.06 84 ILE A O 1
ATOM 678 N N . SER A 1 85 ? -0.411 -4.201 14.473 1.00 95.75 85 SE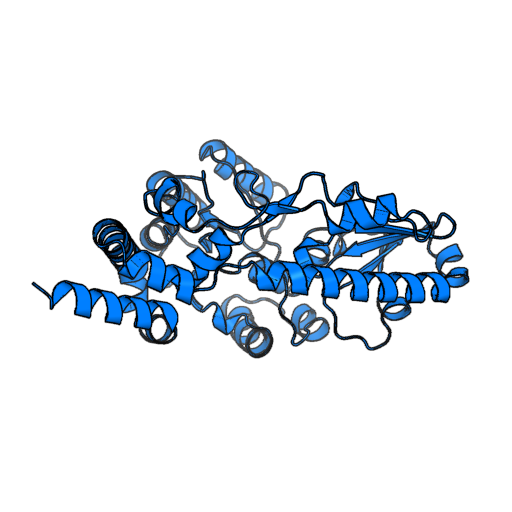R A N 1
ATOM 679 C CA . SER A 1 85 ? 0.186 -4.321 13.132 1.00 95.75 85 SER A CA 1
ATOM 680 C C . SER A 1 85 ? 0.266 -2.983 12.383 1.00 95.75 85 SER A C 1
ATOM 682 O O . SER A 1 85 ? 1.194 -2.760 11.592 1.00 95.75 85 SER A O 1
ATOM 684 N N . ILE A 1 86 ? -0.690 -2.076 12.617 1.00 93.06 86 ILE A N 1
ATOM 685 C CA . ILE A 1 86 ? -0.614 -0.694 12.124 1.00 93.06 86 ILE A CA 1
ATOM 686 C C . ILE A 1 86 ? 0.570 0.022 12.774 1.00 93.06 86 ILE A C 1
ATOM 688 O O . ILE A 1 86 ? 1.399 0.565 12.043 1.00 93.06 86 ILE A O 1
ATOM 692 N N . GLN A 1 87 ? 0.712 -0.047 14.104 1.00 92.62 87 GLN A N 1
ATOM 693 C CA . GLN A 1 87 ? 1.845 0.573 14.802 1.00 92.62 87 GLN A CA 1
ATOM 694 C C . GLN A 1 87 ? 3.185 0.033 14.304 1.00 92.62 87 GLN A C 1
ATOM 696 O O . GLN A 1 87 ? 4.088 0.818 14.027 1.00 92.62 87 GLN A O 1
ATOM 701 N N . LYS A 1 88 ? 3.302 -1.282 14.071 1.00 94.31 88 LYS A N 1
ATOM 702 C CA . LYS A 1 88 ? 4.489 -1.865 13.429 1.00 94.31 88 LYS A CA 1
ATOM 703 C C . LYS A 1 88 ? 4.790 -1.211 12.087 1.00 94.31 88 LYS A C 1
ATOM 705 O O . LYS A 1 88 ? 5.935 -0.868 11.800 1.00 94.31 88 LYS A O 1
ATOM 710 N N . THR A 1 89 ? 3.775 -1.099 11.236 1.00 92.06 89 THR A N 1
ATOM 711 C CA . THR A 1 89 ? 3.945 -0.550 9.886 1.00 92.06 89 THR A CA 1
ATOM 712 C C . THR A 1 89 ? 4.409 0.899 9.954 1.00 92.06 89 THR A C 1
ATOM 714 O O . THR A 1 89 ? 5.297 1.286 9.202 1.00 92.06 89 THR A O 1
ATOM 717 N N . MET A 1 90 ? 3.860 1.677 10.887 1.00 89.62 90 MET A N 1
ATOM 718 C CA . MET A 1 90 ? 4.298 3.046 11.123 1.00 89.62 90 MET A CA 1
ATOM 719 C C . MET A 1 90 ? 5.736 3.089 11.656 1.00 89.62 90 MET A C 1
ATOM 721 O O . MET A 1 90 ? 6.551 3.826 11.111 1.00 89.62 90 MET A O 1
ATOM 725 N N . LEU A 1 91 ? 6.079 2.270 12.663 1.00 92.12 91 LEU A N 1
ATOM 726 C CA . LEU A 1 91 ? 7.386 2.261 13.356 1.00 92.12 91 LEU A CA 1
ATOM 727 C C . LEU A 1 91 ? 8.532 1.939 12.403 1.00 92.12 91 LEU A C 1
ATOM 729 O O . LEU A 1 91 ? 9.634 2.463 12.549 1.00 92.12 91 LEU A O 1
ATOM 733 N N . ASN A 1 92 ? 8.238 1.112 11.405 1.00 92.50 92 ASN A N 1
ATOM 734 C CA . ASN A 1 92 ? 9.168 0.724 10.360 1.00 92.50 92 ASN A CA 1
ATOM 735 C C . ASN A 1 92 ? 9.016 1.548 9.078 1.00 92.50 92 ASN A C 1
ATOM 737 O O . ASN A 1 92 ? 9.562 1.155 8.049 1.00 92.50 92 ASN A O 1
ATOM 741 N N . HIS A 1 93 ? 8.255 2.645 9.093 1.00 88.69 93 HIS A N 1
ATOM 742 C CA . HIS A 1 93 ? 8.009 3.413 7.885 1.00 88.69 93 HIS A CA 1
ATOM 743 C C . HIS A 1 93 ? 9.281 4.140 7.429 1.00 88.69 93 HIS A C 1
ATOM 745 O O . HIS A 1 93 ? 9.948 4.839 8.200 1.00 88.69 93 HIS A O 1
ATOM 751 N N . ILE A 1 94 ? 9.592 3.980 6.144 1.00 87.19 94 ILE A N 1
ATOM 752 C CA . ILE A 1 94 ? 10.793 4.500 5.495 1.00 87.19 94 ILE A CA 1
ATOM 753 C C . ILE A 1 94 ? 10.433 5.758 4.691 1.00 87.19 94 ILE A C 1
ATOM 755 O O . ILE A 1 94 ? 9.329 5.912 4.175 1.00 87.19 94 ILE A O 1
ATOM 759 N N . SER A 1 95 ? 11.373 6.684 4.613 1.00 84.81 95 SER A N 1
A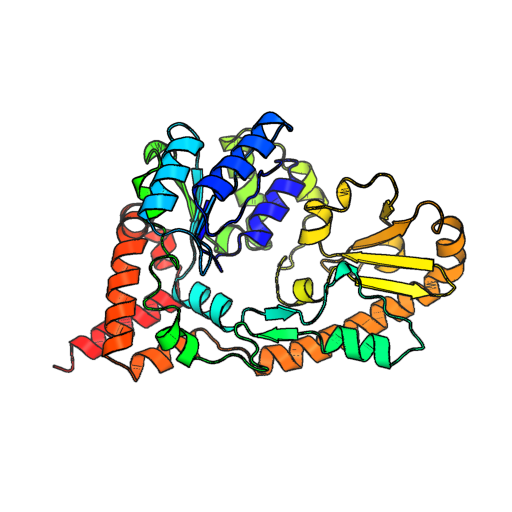TOM 760 C CA . SER A 1 95 ? 11.403 7.844 3.735 1.00 84.81 95 SER A CA 1
ATOM 761 C C . SER A 1 95 ? 12.710 7.831 2.933 1.00 84.81 95 SER A C 1
ATOM 763 O O . SER A 1 95 ? 13.595 6.998 3.150 1.00 84.81 95 SER A O 1
ATOM 765 N N . TYR A 1 96 ? 12.830 8.752 1.987 1.00 83.31 96 TYR A N 1
ATOM 766 C CA . TYR A 1 96 ? 13.946 8.816 1.053 1.00 83.31 96 TYR A CA 1
ATOM 767 C C . TYR A 1 96 ? 14.773 10.076 1.253 1.00 83.31 96 TYR A C 1
ATOM 769 O O . TYR A 1 96 ? 14.223 11.147 1.502 1.00 83.31 96 TYR A O 1
ATOM 777 N N . LEU A 1 97 ? 16.088 9.956 1.069 1.00 82.62 97 LEU A N 1
ATOM 778 C CA . LEU A 1 97 ? 16.988 11.111 0.984 1.00 82.62 97 LEU A CA 1
ATOM 779 C C . LEU A 1 97 ? 16.797 11.896 -0.321 1.00 82.62 97 LEU A C 1
ATOM 781 O O . LEU A 1 97 ? 16.954 13.114 -0.340 1.00 82.62 97 LEU A O 1
ATOM 785 N N . TYR A 1 98 ? 16.444 11.201 -1.405 1.00 78.62 98 TYR A N 1
ATOM 786 C CA . TYR A 1 98 ? 16.291 11.771 -2.742 1.00 78.62 98 TYR A CA 1
ATOM 787 C C . TYR A 1 98 ? 15.019 11.260 -3.417 1.00 78.62 98 TYR A C 1
ATOM 789 O O . TYR A 1 98 ? 14.493 10.199 -3.080 1.00 78.62 98 TYR A O 1
ATOM 797 N N . SER A 1 99 ? 14.521 12.004 -4.407 1.00 80.62 99 SER A N 1
ATOM 798 C CA . SER A 1 99 ? 13.391 11.541 -5.212 1.00 80.62 99 SER A CA 1
ATOM 799 C C . SER A 1 99 ? 13.780 10.301 -6.017 1.00 80.62 99 SER A C 1
ATOM 801 O O . SER A 1 99 ? 14.686 10.349 -6.851 1.00 80.62 99 SER A O 1
ATOM 803 N N . ARG A 1 100 ? 13.042 9.208 -5.824 1.00 76.94 100 ARG A N 1
ATOM 804 C CA . ARG A 1 100 ? 13.233 7.937 -6.538 1.00 76.94 100 ARG A CA 1
ATOM 805 C C . ARG A 1 100 ? 13.220 8.083 -8.063 1.00 76.94 100 ARG A C 1
ATOM 807 O O . ARG A 1 100 ? 14.056 7.510 -8.749 1.00 76.94 100 ARG A O 1
ATOM 814 N N . GLU A 1 101 ? 12.332 8.928 -8.592 1.00 80.31 101 GLU A N 1
ATOM 815 C CA . GLU A 1 101 ? 12.194 9.152 -10.042 1.00 80.31 101 GLU A CA 1
ATOM 816 C C . GLU A 1 101 ? 13.430 9.810 -10.674 1.00 80.31 101 GLU A C 1
ATOM 818 O O . GLU A 1 101 ? 13.641 9.700 -11.882 1.00 80.31 101 GLU A O 1
ATOM 823 N N . SER A 1 102 ? 14.261 10.471 -9.862 1.00 80.56 102 SER A N 1
ATOM 824 C CA . SER A 1 102 ? 15.505 11.096 -10.318 1.00 80.56 102 SER A CA 1
ATOM 825 C C . SER A 1 102 ? 16.695 10.135 -10.347 1.00 80.56 102 SER A C 1
ATOM 827 O O . SER A 1 102 ? 17.707 10.438 -10.980 1.00 80.56 102 SER A O 1
ATOM 829 N N . LEU A 1 103 ? 16.588 8.965 -9.706 1.00 88.69 103 LEU A N 1
ATOM 830 C CA . LEU A 1 103 ? 17.714 8.053 -9.578 1.00 88.69 103 LEU A CA 1
ATOM 831 C C . LEU A 1 103 ? 17.912 7.231 -10.857 1.00 88.69 103 LEU A C 1
ATOM 833 O O . LEU A 1 103 ? 16.968 6.681 -11.433 1.00 88.69 103 LEU A O 1
ATOM 837 N N . THR A 1 104 ? 19.167 7.163 -11.302 1.00 93.88 104 THR A N 1
ATOM 838 C CA . THR A 1 104 ? 19.600 6.346 -12.438 1.00 93.88 104 THR A CA 1
ATOM 839 C C . THR A 1 104 ? 20.795 5.500 -12.014 1.00 93.88 104 THR A C 1
ATOM 841 O O . THR A 1 104 ? 21.794 6.038 -11.542 1.00 93.88 104 THR A O 1
ATOM 844 N N . ILE A 1 105 ? 20.682 4.183 -12.170 1.00 95.50 105 ILE A N 1
ATOM 845 C CA . ILE A 1 105 ? 21.723 3.209 -11.843 1.00 95.50 105 ILE A CA 1
ATOM 846 C C . ILE A 1 105 ? 22.463 2.834 -13.126 1.00 95.50 105 ILE A C 1
ATOM 848 O O . ILE A 1 105 ? 21.836 2.459 -14.119 1.00 95.50 105 ILE A O 1
ATOM 852 N N . LYS A 1 106 ? 23.795 2.886 -13.096 1.00 95.00 106 LYS A N 1
ATOM 853 C CA . LYS A 1 106 ? 24.650 2.452 -14.208 1.00 95.00 106 LYS A CA 1
ATOM 854 C C . LYS A 1 106 ? 25.428 1.197 -13.789 1.00 95.00 106 LYS A C 1
ATOM 856 O O . LYS A 1 106 ? 26.034 1.213 -12.718 1.00 95.00 106 LYS A O 1
ATOM 861 N N . PRO A 1 107 ? 25.475 0.122 -14.603 1.00 92.38 107 PRO A N 1
ATOM 862 C CA . PRO A 1 107 ? 26.095 -1.147 -14.202 1.00 92.38 107 PRO A CA 1
ATOM 863 C C . PRO A 1 107 ? 27.553 -1.065 -13.751 1.00 92.38 107 PRO A C 1
ATOM 865 O O . PRO A 1 107 ? 27.967 -1.822 -12.874 1.00 92.38 107 PRO A O 1
ATOM 868 N N . ASN A 1 108 ? 28.308 -0.138 -14.343 1.00 91.44 108 ASN A N 1
ATOM 869 C CA . ASN A 1 108 ? 29.735 0.060 -14.089 1.00 91.44 108 ASN A CA 1
ATOM 870 C C . ASN A 1 108 ? 30.014 1.213 -13.112 1.00 91.44 108 ASN A C 1
ATOM 872 O O . ASN A 1 108 ? 31.169 1.579 -12.913 1.00 91.44 108 ASN A O 1
ATOM 876 N N . ASP A 1 109 ? 28.975 1.794 -12.509 1.00 95.25 109 ASP A N 1
ATOM 877 C CA . ASP A 1 109 ? 29.098 2.858 -11.518 1.00 95.25 109 ASP A CA 1
ATOM 878 C C . ASP A 1 109 ? 28.641 2.346 -10.150 1.00 95.25 109 ASP A C 1
ATOM 880 O O . ASP A 1 109 ? 27.455 2.377 -9.799 1.00 95.25 109 ASP A O 1
ATOM 884 N N . GLN A 1 110 ? 29.610 1.896 -9.355 1.00 94.69 110 GLN A N 1
ATOM 885 C CA . GLN A 1 110 ? 29.353 1.404 -8.005 1.00 94.69 110 GLN A CA 1
ATOM 886 C C . GLN A 1 110 ? 28.753 2.483 -7.092 1.00 94.69 110 GLN A C 1
ATOM 888 O O . GLN A 1 110 ? 27.986 2.149 -6.189 1.00 94.69 110 GLN A O 1
ATOM 893 N N . ASN A 1 111 ? 29.042 3.767 -7.329 1.00 93.94 111 ASN A N 1
ATOM 894 C CA . ASN A 1 111 ? 28.455 4.844 -6.538 1.00 93.94 111 ASN A CA 1
ATOM 895 C C . ASN A 1 111 ? 26.956 4.954 -6.814 1.00 93.94 111 ASN A C 1
ATOM 897 O O . ASN A 1 111 ? 26.181 5.055 -5.865 1.00 93.94 111 ASN A O 1
ATOM 901 N N . SER A 1 112 ? 26.527 4.844 -8.076 1.00 94.12 112 SER A N 1
ATOM 902 C CA . SER A 1 112 ? 25.096 4.844 -8.420 1.00 94.12 112 SER A CA 1
ATOM 903 C C . SER A 1 112 ? 24.329 3.696 -7.743 1.00 94.12 112 SER A C 1
ATOM 905 O O . SER A 1 112 ? 23.245 3.908 -7.195 1.00 94.12 112 SER A O 1
ATOM 907 N N . ILE A 1 113 ? 24.928 2.499 -7.697 1.00 95.00 113 ILE A N 1
ATOM 908 C CA . ILE A 1 113 ? 24.365 1.314 -7.032 1.00 95.00 113 ILE A CA 1
ATOM 909 C C . ILE A 1 113 ? 24.296 1.534 -5.516 1.00 95.00 113 ILE A C 1
ATOM 911 O O . ILE A 1 113 ? 23.263 1.287 -4.895 1.00 95.00 113 ILE A O 1
ATOM 915 N N . ASN A 1 114 ? 25.369 2.042 -4.906 1.00 93.12 114 ASN A N 1
ATOM 916 C CA . ASN A 1 114 ? 25.407 2.306 -3.468 1.00 93.12 114 ASN A CA 1
ATOM 917 C C . ASN A 1 114 ? 24.399 3.388 -3.058 1.00 93.12 114 ASN A C 1
ATOM 919 O O . ASN A 1 114 ? 23.732 3.234 -2.035 1.00 93.12 114 ASN A O 1
ATOM 923 N N . CYS A 1 115 ? 24.250 4.452 -3.852 1.00 90.69 115 CYS A N 1
ATOM 924 C CA . CYS A 1 115 ? 23.229 5.477 -3.639 1.00 90.69 115 CYS A CA 1
ATOM 925 C C . CYS A 1 115 ? 21.825 4.865 -3.678 1.00 90.69 115 CYS A C 1
ATOM 927 O O . CYS A 1 115 ? 21.026 5.118 -2.782 1.00 90.69 115 CYS A O 1
ATOM 929 N N . PHE A 1 116 ? 21.542 4.006 -4.660 1.00 92.50 116 PHE A N 1
ATOM 930 C CA . PHE A 1 116 ? 20.261 3.311 -4.764 1.00 92.50 116 PHE A CA 1
ATOM 931 C C . PHE A 1 116 ? 19.934 2.456 -3.531 1.00 92.50 116 PHE A C 1
ATOM 933 O O . PHE A 1 116 ? 18.823 2.550 -3.003 1.00 92.50 116 PHE A O 1
ATOM 940 N N . LEU A 1 117 ? 20.894 1.655 -3.058 1.00 92.75 117 LEU A N 1
ATOM 941 C CA . LEU A 1 117 ? 20.695 0.734 -1.933 1.00 92.75 117 LEU A CA 1
ATOM 942 C C . LEU A 1 117 ? 20.633 1.450 -0.570 1.00 92.75 117 LEU A C 1
ATOM 944 O O . LEU A 1 117 ? 20.008 0.938 0.361 1.00 92.75 117 LEU A O 1
ATOM 948 N N . ASN A 1 118 ? 21.263 2.625 -0.440 1.00 88.88 118 ASN A N 1
ATOM 949 C CA . ASN A 1 118 ? 21.429 3.334 0.837 1.00 88.88 118 ASN A CA 1
ATOM 950 C C . ASN A 1 118 ? 20.631 4.646 0.961 1.00 88.88 118 ASN A C 1
ATOM 952 O O . ASN A 1 118 ? 20.775 5.343 1.960 1.00 88.88 118 ASN A O 1
ATOM 956 N N . GLN A 1 119 ? 19.764 4.996 0.005 1.00 86.12 119 GLN A N 1
ATOM 957 C CA . GLN A 1 119 ? 18.979 6.250 0.026 1.00 86.12 119 GLN A CA 1
ATOM 958 C C . GLN A 1 119 ? 17.839 6.294 1.070 1.00 86.12 119 GLN A C 1
ATOM 960 O O . GLN A 1 119 ? 16.940 7.129 0.961 1.00 86.12 119 GLN A O 1
ATOM 965 N N . TRP A 1 120 ? 17.811 5.362 2.025 1.00 85.88 120 TRP A N 1
ATOM 966 C CA . TRP A 1 120 ? 16.668 5.102 2.902 1.00 85.88 120 TRP A CA 1
ATOM 967 C C . TRP A 1 120 ? 16.924 5.649 4.298 1.00 85.88 120 TRP A C 1
ATOM 969 O O . TRP A 1 120 ? 17.966 5.391 4.897 1.00 85.88 120 TRP A O 1
ATOM 979 N N . ILE A 1 121 ? 15.934 6.353 4.831 1.00 88.31 121 ILE A N 1
ATOM 980 C CA . ILE A 1 121 ? 15.905 6.825 6.213 1.00 88.31 121 ILE A CA 1
ATOM 981 C C . ILE A 1 121 ? 14.578 6.421 6.835 1.00 88.31 121 ILE A C 1
ATOM 983 O O . ILE A 1 121 ? 13.556 6.404 6.163 1.00 88.31 121 ILE A O 1
ATOM 987 N N . TYR A 1 122 ? 14.554 6.106 8.117 1.00 88.88 122 TYR A N 1
ATOM 988 C CA . TYR A 1 122 ? 13.294 5.923 8.823 1.00 88.88 122 TYR A CA 1
ATOM 989 C C . TYR A 1 122 ? 12.634 7.282 9.055 1.00 88.88 122 TYR A C 1
ATOM 991 O O . TYR A 1 122 ? 13.282 8.336 9.005 1.00 88.88 122 TYR A O 1
ATOM 999 N N . PHE A 1 123 ? 11.327 7.265 9.308 1.00 83.19 123 PHE A N 1
ATOM 1000 C CA . PHE A 1 123 ? 10.609 8.460 9.735 1.00 83.19 123 PHE A CA 1
ATOM 1001 C C . PHE A 1 123 ? 11.364 9.200 10.846 1.00 83.19 123 PHE A C 1
ATOM 1003 O O . PHE A 1 123 ? 12.002 8.598 11.711 1.00 83.19 123 PHE A O 1
ATOM 1010 N N . PHE A 1 124 ? 11.318 10.533 10.772 1.00 82.00 124 PHE A N 1
ATOM 1011 C CA . PHE A 1 124 ? 12.075 11.447 11.637 1.00 82.00 124 PHE A CA 1
ATOM 1012 C C . PHE A 1 124 ? 13.598 11.432 11.443 1.00 82.00 124 PHE A C 1
ATOM 1014 O O . PHE A 1 124 ? 14.325 11.898 12.315 1.00 82.00 124 PHE A O 1
ATOM 1021 N N . GLY A 1 125 ? 14.080 10.939 10.297 1.00 81.56 125 GLY A N 1
ATOM 1022 C CA . GLY A 1 125 ? 15.486 11.047 9.893 1.00 81.56 125 GLY A CA 1
ATOM 1023 C C . GLY A 1 125 ? 16.421 10.054 10.583 1.00 81.56 125 GLY A C 1
ATOM 1024 O O . GLY A 1 125 ? 17.637 10.210 10.514 1.00 81.56 125 GLY A O 1
ATOM 1025 N N . SER A 1 126 ? 15.875 9.038 11.252 1.00 85.38 126 SER A N 1
ATOM 1026 C CA . SER A 1 126 ? 16.672 8.008 11.919 1.00 85.38 126 SER A CA 1
ATOM 1027 C C . SER A 1 126 ? 17.236 6.997 10.916 1.00 85.38 126 SER A C 1
ATOM 1029 O O . SER A 1 126 ? 16.610 6.683 9.907 1.00 85.38 126 SER A O 1
ATOM 1031 N N . ASN A 1 127 ? 18.399 6.417 11.213 1.00 86.31 127 ASN A N 1
ATOM 1032 C CA . ASN A 1 127 ? 18.978 5.318 10.429 1.00 86.31 127 ASN A CA 1
ATOM 1033 C C . ASN A 1 127 ? 18.435 3.929 10.823 1.00 86.31 127 ASN A C 1
ATOM 1035 O O . ASN A 1 127 ? 18.786 2.928 10.200 1.00 86.31 127 ASN A O 1
ATOM 1039 N N . LYS A 1 128 ? 17.600 3.866 11.865 1.00 89.25 128 LYS A N 1
ATOM 1040 C CA . LYS A 1 128 ? 16.955 2.650 12.370 1.00 89.25 128 LYS A CA 1
ATOM 1041 C C . LYS A 1 128 ? 15.575 2.966 12.963 1.00 89.25 128 LYS A C 1
ATOM 1043 O O . LYS A 1 128 ? 15.368 4.098 13.417 1.00 89.25 128 LYS A O 1
ATOM 1048 N N . PRO A 1 129 ? 14.648 2.001 13.026 1.00 92.50 129 PRO A N 1
ATOM 1049 C CA . PRO A 1 129 ? 13.366 2.222 13.680 1.00 92.50 129 PRO A CA 1
ATOM 1050 C C . PRO A 1 129 ? 13.559 2.397 15.200 1.00 92.50 129 PRO A C 1
ATOM 1052 O O . PRO A 1 129 ? 14.531 1.907 15.783 1.00 92.50 129 PRO A O 1
ATOM 1055 N N . ASN A 1 130 ? 12.661 3.141 15.854 1.00 92.50 130 ASN A N 1
ATOM 1056 C CA . ASN A 1 130 ? 12.773 3.481 17.277 1.00 92.50 130 ASN A CA 1
ATOM 1057 C C . ASN A 1 130 ? 11.424 3.344 17.993 1.00 92.50 130 ASN A C 1
ATOM 1059 O O . ASN A 1 130 ? 10.538 4.171 17.788 1.00 92.50 130 ASN A O 1
ATOM 1063 N N . LEU A 1 131 ? 11.310 2.358 18.890 1.00 93.69 131 LEU A N 1
ATOM 1064 C CA . LEU A 1 131 ? 10.106 2.093 19.690 1.00 93.69 131 LEU A CA 1
ATOM 1065 C C . LEU A 1 131 ? 9.616 3.312 20.483 1.00 93.69 131 LEU A C 1
ATOM 1067 O O . LEU A 1 131 ? 8.409 3.496 20.605 1.00 93.69 131 LEU A O 1
ATOM 1071 N N . ASN A 1 132 ? 10.512 4.180 20.970 1.00 92.69 132 ASN A N 1
ATOM 1072 C CA . ASN A 1 132 ? 10.104 5.366 21.736 1.00 92.69 132 ASN A CA 1
ATOM 1073 C C . ASN A 1 132 ? 9.230 6.323 20.913 1.00 92.69 132 ASN A C 1
ATOM 1075 O O . ASN A 1 132 ? 8.383 7.007 21.474 1.00 92.69 132 ASN A O 1
ATOM 1079 N N . THR A 1 133 ? 9.339 6.282 19.579 1.00 91.19 133 THR A N 1
ATOM 1080 C CA . THR A 1 133 ? 8.482 7.058 18.668 1.00 91.19 133 THR A CA 1
ATOM 1081 C C . THR A 1 133 ? 6.997 6.775 18.888 1.00 91.19 133 THR A C 1
ATOM 1083 O O . THR A 1 133 ? 6.181 7.686 18.746 1.00 91.19 133 THR A O 1
ATOM 1086 N N . LEU A 1 134 ? 6.642 5.546 19.285 1.00 90.94 134 LEU A N 1
ATOM 1087 C CA . LEU A 1 134 ? 5.268 5.199 19.636 1.00 90.94 134 LEU A CA 1
ATOM 1088 C C . LEU A 1 134 ? 4.737 6.137 20.725 1.00 90.94 134 LEU A C 1
ATOM 1090 O O . LEU A 1 134 ? 3.711 6.778 20.525 1.00 90.94 134 LEU A O 1
ATOM 1094 N N . CYS A 1 135 ? 5.455 6.261 21.843 1.00 89.81 135 CYS A N 1
ATOM 1095 C CA . CYS A 1 135 ? 5.057 7.114 22.962 1.00 89.81 135 CYS A CA 1
ATOM 1096 C C . CYS A 1 135 ? 5.235 8.600 22.654 1.00 89.81 135 CYS A C 1
ATOM 1098 O O . CYS A 1 135 ? 4.351 9.394 22.958 1.00 89.81 135 CYS A O 1
ATOM 1100 N N . ASP A 1 136 ? 6.367 8.970 22.061 1.00 87.25 136 ASP A N 1
ATOM 1101 C CA . ASP A 1 136 ? 6.762 10.371 21.916 1.00 87.25 136 ASP A CA 1
ATOM 1102 C C . ASP A 1 136 ? 5.940 11.096 20.846 1.00 87.25 136 ASP A C 1
ATOM 1104 O O . ASP A 1 136 ? 5.876 12.325 20.850 1.00 87.25 136 ASP A O 1
ATOM 1108 N N . LYS A 1 137 ? 5.352 10.353 19.894 1.00 84.75 137 LYS A N 1
ATOM 1109 C CA . LYS A 1 137 ? 4.718 10.947 18.709 1.00 84.75 137 LYS A CA 1
ATOM 1110 C C . LYS A 1 137 ? 3.357 10.388 18.342 1.00 84.75 137 LYS A C 1
ATOM 1112 O O . LYS A 1 137 ? 2.545 11.159 17.858 1.00 84.75 137 LYS A O 1
ATOM 1117 N N . TRP A 1 138 ? 3.099 9.089 18.488 1.00 86.06 138 TRP A N 1
ATOM 1118 C CA . TRP A 1 138 ? 1.921 8.480 17.843 1.00 86.06 138 TRP A CA 1
ATOM 1119 C C . TRP A 1 138 ? 0.787 8.133 18.777 1.00 86.06 138 TRP A C 1
ATOM 1121 O O . TRP A 1 138 ? -0.382 8.241 18.410 1.00 86.06 138 TRP A O 1
ATOM 1131 N N . LEU A 1 139 ? 1.127 7.732 19.993 1.00 85.81 139 LEU A N 1
ATOM 1132 C CA . LEU A 1 139 ? 0.162 7.342 20.999 1.00 85.81 139 LEU A CA 1
ATOM 1133 C C . LEU A 1 139 ? -0.849 8.468 21.256 1.00 85.81 139 LEU A C 1
ATOM 1135 O O . LEU A 1 139 ? -2.056 8.240 21.219 1.00 85.81 139 LEU A O 1
ATOM 1139 N N . TYR A 1 140 ? -0.339 9.690 21.407 1.00 83.00 140 TYR A N 1
ATOM 1140 C CA . TYR A 1 140 ? -1.116 10.890 21.722 1.00 83.00 140 TYR A CA 1
ATOM 1141 C C . TYR A 1 140 ? -1.582 11.679 20.489 1.00 83.00 140 TYR A C 1
ATOM 1143 O O . TYR A 1 140 ? -2.203 12.727 20.631 1.00 83.00 140 TYR A O 1
ATOM 1151 N N . ASP A 1 141 ? -1.283 11.201 19.281 1.00 83.00 141 ASP A N 1
ATOM 1152 C CA . ASP A 1 141 ? -1.709 11.859 18.047 1.00 83.00 141 ASP A CA 1
ATOM 1153 C C . ASP A 1 141 ? -3.097 11.359 17.637 1.00 83.00 141 ASP A C 1
ATOM 1155 O O . ASP A 1 141 ? -3.262 10.223 17.184 1.00 83.00 141 ASP A O 1
ATOM 1159 N N . ASN A 1 142 ? -4.106 12.215 17.786 1.00 78.50 142 ASN A N 1
ATOM 1160 C CA . ASN A 1 142 ? -5.502 11.892 17.485 1.00 78.50 142 ASN A CA 1
ATOM 1161 C C . ASN A 1 142 ? -5.798 11.752 15.981 1.00 78.50 142 ASN A C 1
ATOM 1163 O O . ASN A 1 142 ? -6.902 11.366 15.620 1.00 78.50 142 ASN A O 1
ATOM 1167 N N . THR A 1 143 ? -4.833 12.033 15.100 1.00 77.31 143 THR A N 1
ATOM 1168 C CA . THR A 1 143 ? -4.953 11.795 13.650 1.00 77.31 143 THR A CA 1
ATOM 1169 C C . THR A 1 143 ? -4.592 10.353 13.276 1.00 77.31 143 THR A C 1
ATOM 1171 O O . THR A 1 143 ? -4.993 9.842 12.227 1.00 77.31 143 THR A O 1
ATOM 1174 N N . ILE A 1 144 ? -3.867 9.647 14.154 1.00 79.50 144 ILE A N 1
ATOM 1175 C CA . ILE A 1 144 ? -3.471 8.252 13.953 1.00 79.50 144 ILE A CA 1
ATOM 1176 C C . ILE A 1 144 ? -4.537 7.316 14.518 1.00 79.50 144 ILE A C 1
ATOM 1178 O O . ILE A 1 144 ? -4.902 7.408 15.689 1.00 79.50 144 ILE A O 1
ATOM 1182 N N . PHE A 1 145 ? -4.933 6.336 13.698 1.00 81.62 145 PHE A N 1
ATOM 1183 C CA . PHE A 1 145 ? -5.929 5.313 14.035 1.00 81.62 145 PHE A CA 1
ATOM 1184 C C . PHE A 1 145 ? -7.335 5.889 14.302 1.00 81.62 145 PHE A C 1
ATOM 1186 O O . PHE A 1 145 ? -8.108 5.315 15.048 1.00 81.62 145 PHE A O 1
ATOM 1193 N N . ALA A 1 146 ? -7.689 6.999 13.652 1.00 85.38 146 ALA A N 1
ATOM 1194 C CA . ALA A 1 146 ? -9.001 7.634 13.772 1.00 85.38 146 ALA A CA 1
ATOM 1195 C C . ALA A 1 146 ? -10.039 7.003 12.817 1.00 85.38 146 ALA A C 1
ATOM 1197 O O . ALA A 1 146 ? -10.389 7.591 11.791 1.00 85.38 146 ALA A O 1
ATOM 1198 N N . TYR A 1 147 ? -10.503 5.783 13.095 1.00 89.88 147 TYR A N 1
ATOM 1199 C CA . TYR A 1 147 ? -11.602 5.176 12.334 1.00 89.88 147 TYR A CA 1
ATOM 1200 C C . TYR A 1 147 ? -12.939 5.873 12.602 1.00 89.88 147 TYR A C 1
ATOM 1202 O O . TYR A 1 147 ? -13.726 6.032 11.664 1.00 89.88 147 TYR A O 1
ATOM 1210 N N . SER A 1 148 ? -13.172 6.317 13.839 1.00 88.94 148 SER A N 1
ATOM 1211 C CA . SER A 1 148 ? -14.356 7.061 14.292 1.00 88.94 148 SER A CA 1
ATOM 1212 C C . SER A 1 148 ? -14.675 8.241 13.370 1.00 88.94 148 SER A C 1
ATOM 1214 O O . SER A 1 148 ? -15.796 8.370 12.886 1.00 88.94 148 SER A O 1
ATOM 1216 N N . ALA A 1 149 ? -13.655 9.011 12.981 1.00 85.69 149 ALA A N 1
ATOM 1217 C CA . ALA A 1 149 ? -13.777 10.158 12.082 1.00 85.69 149 ALA A CA 1
ATOM 1218 C C . ALA A 1 149 ? -14.455 9.827 10.736 1.00 85.69 149 ALA A C 1
ATOM 1220 O O . ALA A 1 149 ? -15.189 10.647 10.186 1.00 85.69 149 ALA A O 1
ATOM 1221 N N . ILE A 1 150 ? -14.240 8.618 10.206 1.00 87.38 150 ILE A N 1
ATOM 1222 C CA . ILE A 1 150 ? -14.897 8.139 8.981 1.00 87.38 150 ILE A CA 1
ATOM 1223 C C . ILE A 1 150 ? -16.223 7.464 9.319 1.00 87.38 150 ILE A C 1
ATOM 1225 O O . ILE A 1 150 ? -17.238 7.736 8.679 1.00 87.38 150 ILE A O 1
ATOM 1229 N N . ILE A 1 151 ? -16.202 6.561 10.299 1.00 90.69 151 ILE A N 1
ATOM 1230 C CA . ILE A 1 151 ? -17.336 5.715 10.660 1.00 90.69 151 ILE A CA 1
ATOM 1231 C C . ILE A 1 151 ? -18.528 6.580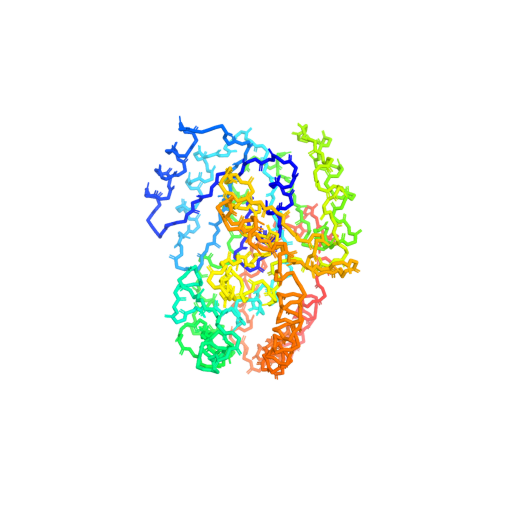 11.067 1.00 90.69 151 ILE A C 1
ATOM 1233 O O . ILE A 1 151 ? -19.633 6.324 10.597 1.00 90.69 151 ILE A O 1
ATOM 1237 N N . ASP A 1 152 ? -18.336 7.592 11.907 1.00 88.69 152 ASP A N 1
ATOM 1238 C CA . ASP A 1 152 ? -19.414 8.411 12.479 1.00 88.69 152 ASP A CA 1
ATOM 1239 C C . ASP A 1 152 ? -20.024 9.402 11.495 1.00 88.69 152 ASP A C 1
ATOM 1241 O O . ASP A 1 152 ? -21.183 9.774 11.642 1.00 88.69 152 ASP A O 1
ATOM 1245 N N . ASN A 1 153 ? -19.285 9.740 10.440 1.00 86.69 153 ASN A N 1
ATOM 1246 C CA . ASN A 1 153 ? -19.707 10.688 9.410 1.00 86.69 153 ASN A CA 1
ATOM 1247 C C . ASN A 1 153 ? -20.157 10.004 8.106 1.00 86.69 153 ASN A C 1
ATOM 1249 O O . ASN A 1 153 ? -20.440 10.671 7.113 1.00 86.69 153 ASN A O 1
ATOM 1253 N N . THR A 1 154 ? -20.217 8.669 8.089 1.00 87.56 154 THR A N 1
ATOM 1254 C CA . THR A 1 154 ? -20.678 7.871 6.944 1.00 87.56 154 THR A CA 1
ATOM 1255 C C . THR A 1 154 ? -22.040 7.238 7.239 1.00 87.56 154 THR A C 1
ATOM 1257 O O . THR A 1 154 ? -22.305 6.804 8.359 1.00 87.56 154 THR A O 1
ATOM 1260 N N . CYS A 1 155 ? -22.890 7.108 6.215 1.00 88.88 155 CYS A N 1
ATOM 1261 C CA . CYS A 1 155 ? -24.125 6.320 6.285 1.00 88.88 155 CYS A CA 1
ATOM 1262 C C . CYS A 1 155 ? -23.805 4.851 6.625 1.00 88.88 155 CYS A C 1
ATOM 1264 O O . CYS A 1 155 ? -23.187 4.136 5.830 1.00 88.88 155 CYS A O 1
ATOM 1266 N N . LYS A 1 156 ? -24.209 4.407 7.822 1.00 89.75 156 LYS A N 1
ATOM 1267 C CA . LYS A 1 156 ? -23.815 3.114 8.407 1.00 89.75 156 LYS A CA 1
ATOM 1268 C C . LYS A 1 156 ? -24.290 1.927 7.565 1.00 89.75 156 LYS A C 1
ATOM 1270 O O . LYS A 1 156 ? -23.559 0.956 7.412 1.00 89.75 156 LYS A O 1
ATOM 1275 N N . GLU A 1 157 ? -25.463 2.032 6.946 1.00 90.06 157 GLU A N 1
ATOM 1276 C CA . GLU A 1 157 ? -26.044 1.012 6.061 1.00 90.06 157 GLU A CA 1
ATOM 1277 C C . GLU A 1 157 ? -25.232 0.812 4.772 1.00 90.06 157 GLU A C 1
ATOM 1279 O O . GLU A 1 157 ? -25.317 -0.235 4.130 1.00 90.06 157 GLU A O 1
ATOM 1284 N N . LYS A 1 158 ? -24.431 1.813 4.394 1.00 90.50 158 LYS A N 1
ATOM 1285 C CA . LYS A 1 158 ? -23.578 1.822 3.198 1.00 90.50 158 LYS A CA 1
ATOM 1286 C C . LYS A 1 158 ? -22.095 1.607 3.510 1.00 90.50 158 LYS A C 1
ATOM 1288 O O . LYS A 1 158 ? -21.253 1.636 2.606 1.00 90.50 158 LYS A O 1
ATOM 1293 N N . LEU A 1 159 ? -21.758 1.396 4.781 1.00 93.31 159 LEU A N 1
ATOM 1294 C CA . LEU A 1 159 ? -20.399 1.137 5.234 1.00 93.31 159 LEU A CA 1
ATOM 1295 C C . LEU A 1 159 ? -20.082 -0.359 5.133 1.00 93.31 159 LEU A C 1
ATOM 1297 O O . LEU A 1 159 ? -20.700 -1.197 5.784 1.00 93.31 159 LEU A O 1
ATOM 1301 N N . TYR A 1 160 ? -19.063 -0.697 4.349 1.00 95.38 160 TYR A N 1
ATOM 1302 C CA . TYR A 1 160 ? -18.493 -2.035 4.287 1.00 95.38 160 TYR A CA 1
ATOM 1303 C C . TYR A 1 160 ? -17.123 -2.062 4.970 1.00 95.38 160 TYR A C 1
ATOM 1305 O O . TYR A 1 160 ? -16.177 -1.413 4.521 1.00 95.38 160 TYR A O 1
ATOM 1313 N N . LEU A 1 161 ? -17.020 -2.827 6.058 1.00 96.50 161 LEU A N 1
ATOM 1314 C CA . LEU A 1 161 ? -15.768 -3.064 6.776 1.00 96.50 161 LEU A CA 1
ATOM 1315 C C . LEU A 1 161 ? -14.995 -4.197 6.087 1.00 96.50 161 LEU A C 1
ATOM 1317 O O . LEU A 1 161 ? -15.422 -5.353 6.117 1.00 96.50 161 LEU A O 1
ATOM 1321 N N . LEU A 1 162 ? -13.868 -3.852 5.465 1.00 96.94 162 LEU A N 1
ATOM 1322 C CA . LEU A 1 162 ? -12.993 -4.767 4.732 1.00 96.94 162 LEU A CA 1
ATOM 1323 C C . LEU A 1 162 ? -11.795 -5.152 5.604 1.00 96.94 162 LEU A C 1
ATOM 1325 O O . LEU A 1 162 ? -11.052 -4.270 6.038 1.00 96.94 162 LEU A O 1
ATOM 1329 N N . ASN A 1 163 ? -11.578 -6.446 5.847 1.00 96.44 163 ASN A N 1
ATOM 1330 C CA . ASN A 1 163 ? -10.430 -6.900 6.628 1.00 96.44 163 ASN A CA 1
ATOM 1331 C C . ASN A 1 163 ? -9.152 -6.812 5.781 1.00 96.44 163 ASN A C 1
ATOM 1333 O O . ASN A 1 163 ? -9.137 -7.196 4.616 1.00 96.44 163 ASN A O 1
ATOM 1337 N N . PHE A 1 164 ? -8.044 -6.362 6.367 1.00 95.19 164 PHE A N 1
ATOM 1338 C CA . PHE A 1 164 ? -6.731 -6.385 5.717 1.00 95.19 164 PHE A CA 1
ATOM 1339 C C . PHE A 1 164 ? -6.341 -7.771 5.182 1.00 95.19 164 PHE A C 1
ATOM 1341 O O . PHE A 1 164 ? -5.731 -7.876 4.120 1.00 95.19 164 PHE A O 1
ATOM 1348 N N . ASN A 1 165 ? -6.719 -8.843 5.878 1.00 94.62 165 ASN A N 1
ATOM 1349 C CA . ASN A 1 165 ? -6.425 -10.200 5.416 1.00 94.62 165 ASN A CA 1
ATOM 1350 C C . ASN A 1 165 ? -7.184 -10.565 4.124 1.00 94.62 165 ASN A C 1
ATOM 1352 O O . ASN A 1 165 ? -6.710 -11.404 3.360 1.00 94.62 165 ASN A O 1
ATOM 1356 N N . ASP A 1 166 ? -8.299 -9.889 3.832 1.00 95.94 166 ASP A N 1
ATOM 1357 C CA . ASP A 1 166 ? -9.122 -10.122 2.636 1.00 95.94 166 ASP A CA 1
ATOM 1358 C C . ASP A 1 166 ? -8.479 -9.547 1.364 1.00 95.94 166 ASP A C 1
ATOM 1360 O O . ASP A 1 166 ? -8.870 -9.901 0.253 1.00 95.94 166 ASP A O 1
ATOM 1364 N N . ILE A 1 167 ? -7.474 -8.675 1.508 1.00 94.81 167 ILE A N 1
ATOM 1365 C CA . ILE A 1 167 ? -6.696 -8.110 0.393 1.00 94.81 167 ILE A CA 1
ATOM 1366 C C . ILE A 1 167 ? -5.314 -8.758 0.256 1.00 94.81 167 ILE A C 1
ATOM 1368 O O . ILE A 1 167 ? -4.488 -8.312 -0.546 1.00 94.81 167 ILE A O 1
ATOM 1372 N N . TYR A 1 168 ? -5.040 -9.801 1.045 1.00 92.81 168 TYR A N 1
ATOM 1373 C CA . TYR A 1 168 ? -3.832 -10.599 0.888 1.00 92.81 168 TYR A CA 1
ATOM 1374 C C . TYR A 1 168 ? -3.891 -11.369 -0.441 1.00 92.81 168 TYR A C 1
ATOM 1376 O O . TYR A 1 168 ? -4.988 -11.766 -0.842 1.00 92.81 168 TYR A O 1
ATOM 1384 N N . PRO A 1 169 ? -2.756 -11.615 -1.128 1.00 91.69 169 PRO A N 1
ATOM 1385 C CA . PRO A 1 169 ? -2.770 -12.117 -2.501 1.00 91.69 169 PRO A CA 1
ATOM 1386 C C . PRO A 1 169 ? -3.662 -13.341 -2.730 1.00 91.69 169 PRO A C 1
ATOM 1388 O O . PRO A 1 169 ? -4.481 -13.338 -3.635 1.00 91.69 169 PRO A O 1
ATOM 1391 N N . LYS A 1 170 ? -3.627 -14.327 -1.830 1.00 93.62 170 LYS A N 1
ATOM 1392 C CA . LYS A 1 170 ? -4.451 -15.543 -1.946 1.00 93.62 170 LYS A CA 1
ATOM 1393 C C . LYS A 1 170 ? -5.965 -15.303 -1.901 1.00 93.62 170 LYS A C 1
ATOM 1395 O O . LYS A 1 170 ? -6.727 -16.099 -2.435 1.00 93.62 170 LYS A O 1
ATOM 1400 N N . GLN A 1 171 ? -6.402 -14.226 -1.251 1.00 95.62 171 GLN A N 1
ATOM 1401 C CA . GLN A 1 171 ? -7.818 -13.930 -1.009 1.00 95.62 171 GLN A CA 1
ATOM 1402 C C . GLN A 1 171 ? -8.363 -12.837 -1.931 1.00 95.62 171 GLN A C 1
ATOM 1404 O O . GLN A 1 171 ? -9.575 -12.754 -2.130 1.00 95.62 171 GLN A O 1
ATOM 1409 N N . VAL A 1 172 ? -7.486 -11.999 -2.494 1.00 96.25 172 VAL A N 1
ATOM 1410 C CA . VAL A 1 172 ? -7.889 -10.743 -3.137 1.00 96.25 172 VAL A CA 1
ATOM 1411 C C . VAL A 1 172 ? -8.840 -10.952 -4.312 1.00 96.25 172 VAL A C 1
ATOM 1413 O O . VAL A 1 172 ? -9.762 -10.159 -4.469 1.00 96.25 172 VAL A O 1
ATOM 1416 N N . ILE A 1 173 ? -8.676 -12.023 -5.098 1.00 97.31 173 ILE A N 1
ATOM 1417 C CA . ILE A 1 173 ? -9.562 -12.315 -6.234 1.00 97.31 173 ILE A CA 1
ATOM 1418 C C . ILE A 1 173 ? -10.997 -12.545 -5.760 1.00 97.31 173 ILE A C 1
ATOM 1420 O O . ILE A 1 173 ? -11.904 -11.881 -6.252 1.00 97.31 173 ILE A O 1
ATOM 1424 N N . ASN A 1 174 ? -11.201 -13.407 -4.763 1.00 97.62 174 ASN A N 1
ATOM 1425 C CA . ASN A 1 174 ? -12.533 -13.695 -4.221 1.00 97.62 174 ASN A CA 1
ATOM 1426 C C . ASN A 1 174 ? -13.157 -12.445 -3.589 1.00 97.62 174 ASN A C 1
ATOM 1428 O O . ASN A 1 174 ? -14.334 -12.146 -3.788 1.00 97.62 174 ASN A O 1
ATOM 1432 N N . THR A 1 175 ? -12.350 -11.669 -2.864 1.00 97.81 175 THR A N 1
ATOM 1433 C CA . THR A 1 175 ? -12.791 -10.402 -2.280 1.00 97.81 175 THR A CA 1
ATOM 1434 C C . THR A 1 175 ? -13.225 -9.416 -3.364 1.00 97.81 175 THR A C 1
ATOM 1436 O O . THR A 1 175 ? -14.273 -8.787 -3.241 1.00 97.81 175 THR A O 1
ATOM 1439 N N . PHE A 1 176 ? -12.459 -9.283 -4.449 1.00 97.88 176 PHE A N 1
ATOM 1440 C CA . PHE A 1 176 ? -12.784 -8.365 -5.539 1.00 97.88 176 PHE A CA 1
ATOM 1441 C C . PHE A 1 176 ? -13.916 -8.866 -6.437 1.00 97.88 176 PHE A C 1
ATOM 1443 O O . PHE A 1 176 ? -14.626 -8.025 -6.971 1.00 97.88 176 PHE A O 1
ATOM 1450 N N . GLN A 1 177 ? -14.153 -10.176 -6.551 1.00 98.12 177 GLN A N 1
ATOM 1451 C CA . GLN A 1 177 ? -15.378 -10.715 -7.158 1.00 98.12 177 GLN A CA 1
ATOM 1452 C C . GLN A 1 177 ? -16.612 -10.195 -6.416 1.00 98.12 177 GLN A C 1
ATOM 1454 O O . GLN A 1 177 ? -17.462 -9.544 -7.019 1.00 98.12 177 GLN A O 1
ATOM 1459 N N . PHE A 1 178 ? -16.646 -10.360 -5.090 1.00 97.81 178 PHE A N 1
ATOM 1460 C CA . PHE A 1 178 ? -17.734 -9.838 -4.263 1.00 97.81 178 PHE A CA 1
ATOM 1461 C C . PHE A 1 178 ? -17.881 -8.311 -4.375 1.00 97.81 178 PHE A C 1
ATOM 1463 O O . PHE A 1 178 ? -18.985 -7.797 -4.550 1.00 97.81 178 PHE A O 1
ATOM 1470 N N . LEU A 1 179 ? -16.775 -7.562 -4.281 1.00 97.19 179 LEU A N 1
ATOM 1471 C CA . LEU A 1 179 ? -16.817 -6.098 -4.388 1.00 97.19 179 LEU A CA 1
ATOM 1472 C C . LEU A 1 179 ? -17.239 -5.640 -5.794 1.00 97.19 179 LEU A C 1
ATOM 1474 O O . LEU A 1 179 ? -17.968 -4.658 -5.909 1.00 97.19 179 LEU A O 1
ATOM 1478 N N . GLY A 1 180 ? -16.800 -6.341 -6.840 1.00 96.94 180 GLY A N 1
ATOM 1479 C CA . GLY A 1 180 ? -17.123 -6.066 -8.238 1.00 96.94 180 GLY A CA 1
ATOM 1480 C C . GLY A 1 180 ? -18.600 -6.277 -8.539 1.00 96.94 180 GLY A C 1
ATOM 1481 O O . GLY A 1 180 ? -19.210 -5.427 -9.180 1.00 96.94 180 GLY A O 1
ATOM 1482 N N . GLU A 1 181 ? -19.200 -7.340 -7.999 1.00 97.19 181 GLU A N 1
ATOM 1483 C CA . GLU A 1 181 ? -20.649 -7.566 -8.046 1.00 97.19 181 GLU A CA 1
ATOM 1484 C C . GLU A 1 181 ? -21.407 -6.491 -7.260 1.00 97.19 181 GLU A C 1
ATOM 1486 O O . GLU A 1 181 ? -22.350 -5.888 -7.771 1.00 97.19 181 GLU A O 1
ATOM 1491 N N . LYS A 1 182 ? -20.968 -6.203 -6.029 1.00 95.56 182 LYS A N 1
ATOM 1492 C CA . LYS A 1 182 ? -21.635 -5.245 -5.139 1.00 95.56 182 LYS A CA 1
ATOM 1493 C C . LYS A 1 182 ? -21.615 -3.810 -5.672 1.00 95.56 182 LYS A C 1
ATOM 1495 O O . LYS A 1 182 ? -22.581 -3.077 -5.477 1.00 95.56 182 LYS A O 1
ATOM 1500 N N . TYR A 1 183 ? -20.514 -3.401 -6.298 1.00 94.12 183 TYR A N 1
ATOM 1501 C CA . TYR A 1 183 ? -20.282 -2.025 -6.751 1.00 94.12 183 TYR A CA 1
ATOM 1502 C C . TYR A 1 183 ? -20.210 -1.886 -8.278 1.00 94.12 183 TYR A C 1
ATOM 1504 O O . TYR A 1 183 ? -19.841 -0.824 -8.779 1.00 94.12 183 TYR A O 1
ATOM 1512 N N . CYS A 1 184 ? -20.583 -2.936 -9.010 1.00 94.56 184 CYS A N 1
ATOM 1513 C CA . CYS A 1 184 ? -20.699 -2.975 -10.466 1.00 94.56 184 CYS A CA 1
ATOM 1514 C C . CYS A 1 184 ? -19.418 -2.558 -11.220 1.00 94.56 184 CYS A C 1
ATOM 1516 O O . CYS A 1 184 ? -19.459 -1.668 -12.074 1.00 94.56 184 CYS A O 1
ATOM 1518 N N . PHE A 1 185 ? -18.279 -3.200 -10.937 1.00 95.62 185 PHE A N 1
ATOM 1519 C CA . PHE A 1 185 ? -17.033 -3.000 -11.693 1.00 95.62 185 PHE A CA 1
ATOM 1520 C C . PHE A 1 185 ? -16.408 -4.314 -12.185 1.00 95.62 185 PHE A C 1
ATOM 1522 O O . PHE A 1 185 ? -16.585 -5.371 -11.586 1.00 95.62 185 PHE A O 1
ATOM 1529 N N . CYS A 1 186 ? -15.664 -4.232 -13.293 1.00 95.94 186 CYS A N 1
ATOM 1530 C CA . CYS A 1 186 ? -15.000 -5.375 -13.918 1.00 95.94 186 CYS A CA 1
ATOM 1531 C C . CYS A 1 186 ? -13.693 -5.727 -13.195 1.00 95.94 186 CYS A C 1
ATOM 1533 O O . CYS A 1 186 ? -12.908 -4.839 -12.873 1.00 95.94 186 CYS A O 1
ATOM 1535 N N . ILE A 1 187 ? -13.437 -7.021 -12.990 1.00 97.69 187 ILE A N 1
ATOM 1536 C CA . ILE A 1 187 ? -12.230 -7.520 -12.311 1.00 97.69 187 ILE A CA 1
ATOM 1537 C C . ILE A 1 187 ? -11.220 -8.190 -13.249 1.00 97.69 187 ILE A C 1
ATOM 1539 O O . ILE A 1 187 ? -10.186 -8.663 -12.784 1.00 97.69 187 ILE A O 1
ATOM 1543 N N . GLU A 1 188 ? -11.496 -8.263 -14.554 1.00 97.38 188 GLU A N 1
ATOM 1544 C CA . GLU A 1 188 ? -10.663 -8.998 -15.519 1.00 97.38 188 GLU A CA 1
ATOM 1545 C C . GLU A 1 188 ? -9.205 -8.532 -15.499 1.00 97.38 188 GLU A C 1
ATOM 1547 O O . GLU A 1 188 ? -8.291 -9.354 -15.495 1.00 97.38 188 GLU A O 1
ATOM 1552 N N . GLY A 1 189 ? -8.979 -7.219 -15.399 1.00 95.44 189 GLY A N 1
ATOM 1553 C CA . GLY A 1 189 ? -7.632 -6.660 -15.307 1.00 95.44 189 GLY A CA 1
ATOM 1554 C C . GLY A 1 189 ? -6.886 -7.094 -14.042 1.00 95.44 189 GLY A C 1
ATOM 1555 O O . GLY A 1 189 ? -5.685 -7.357 -14.110 1.00 95.44 189 GLY A O 1
ATOM 1556 N N . LEU A 1 190 ? -7.583 -7.253 -12.911 1.00 96.00 190 LEU A N 1
ATOM 1557 C CA . LEU A 1 190 ? -7.001 -7.837 -11.703 1.00 96.00 190 LEU A CA 1
ATOM 1558 C C . LEU A 1 190 ? -6.684 -9.319 -11.918 1.00 96.00 190 LEU A C 1
ATOM 1560 O O . LEU A 1 190 ? -5.554 -9.715 -11.669 1.00 96.00 190 LEU A O 1
ATOM 1564 N N . VAL A 1 191 ? -7.626 -10.117 -12.426 1.00 96.25 191 VAL A N 1
ATOM 1565 C CA . VAL A 1 191 ? -7.421 -11.558 -12.675 1.00 96.25 191 VAL A CA 1
ATOM 1566 C C . VAL A 1 191 ? -6.230 -11.804 -13.608 1.00 96.25 191 VAL A C 1
ATOM 1568 O O . VAL A 1 191 ? -5.402 -12.665 -13.329 1.00 96.25 191 VAL A O 1
ATOM 1571 N N . ALA A 1 192 ? -6.101 -11.016 -14.677 1.00 93.19 192 ALA A N 1
ATOM 1572 C CA . ALA A 1 192 ? -5.038 -11.169 -15.668 1.00 93.19 192 ALA A CA 1
ATOM 1573 C C . ALA A 1 192 ? -3.642 -10.777 -15.155 1.00 93.19 192 ALA A C 1
ATOM 1575 O O . ALA A 1 192 ? -2.640 -11.251 -15.685 1.00 93.19 192 ALA A O 1
ATOM 1576 N N . ASN A 1 193 ? -3.561 -9.892 -14.156 1.00 90.25 193 ASN A N 1
ATOM 1577 C CA . ASN A 1 193 ? -2.295 -9.336 -13.666 1.00 90.25 193 ASN A CA 1
ATOM 1578 C C . ASN A 1 193 ? -1.976 -9.724 -12.218 1.00 90.25 193 ASN A C 1
ATOM 1580 O O . ASN A 1 193 ? -0.968 -9.271 -11.669 1.00 90.25 193 ASN A O 1
ATOM 1584 N N . HIS A 1 194 ? -2.837 -10.516 -11.585 1.00 90.38 194 HIS A N 1
ATOM 1585 C CA . HIS A 1 194 ? -2.658 -10.950 -10.215 1.00 90.38 194 HIS A CA 1
ATOM 1586 C C . HIS A 1 194 ? -1.470 -11.906 -10.095 1.00 90.38 194 HIS A C 1
ATOM 1588 O O . HIS A 1 194 ? -1.264 -12.790 -10.923 1.00 90.38 194 HIS A O 1
ATOM 1594 N N . LYS A 1 195 ? -0.712 -11.724 -9.017 1.00 88.12 195 LYS A N 1
ATOM 1595 C CA . LYS A 1 195 ? 0.382 -12.592 -8.596 1.00 88.12 195 LYS A CA 1
ATOM 1596 C C . LYS A 1 195 ? 0.164 -12.938 -7.133 1.00 88.12 195 LYS A C 1
ATOM 1598 O O . LYS A 1 195 ? -0.239 -12.063 -6.362 1.00 88.12 195 LYS A O 1
ATOM 1603 N N . GLU A 1 196 ? 0.491 -14.160 -6.723 1.00 90.00 196 GLU A N 1
ATOM 1604 C CA . GLU A 1 196 ? 0.356 -14.610 -5.328 1.00 90.00 196 GLU A CA 1
ATOM 1605 C C . GLU A 1 196 ? 1.464 -14.052 -4.405 1.00 90.00 196 GLU A C 1
ATOM 1607 O O . GLU A 1 196 ? 1.917 -14.698 -3.459 1.00 90.00 196 GLU A O 1
ATOM 1612 N N . ILE A 1 197 ? 1.891 -12.811 -4.646 1.00 88.44 197 ILE A N 1
ATOM 1613 C CA . ILE A 1 197 ? 2.943 -12.111 -3.908 1.00 88.44 197 ILE A CA 1
ATOM 1614 C C . ILE A 1 197 ? 2.415 -10.785 -3.346 1.00 88.44 197 ILE A C 1
ATOM 1616 O O . ILE A 1 197 ? 1.630 -10.097 -4.005 1.00 88.44 197 ILE A O 1
ATOM 1620 N N . PRO A 1 198 ? 2.814 -10.386 -2.124 1.00 86.81 198 PRO A N 1
ATOM 1621 C CA . PRO A 1 198 ? 2.376 -9.116 -1.560 1.00 86.81 198 PRO A CA 1
ATOM 1622 C C . PRO A 1 198 ? 2.896 -7.921 -2.365 1.00 86.81 198 PRO A C 1
ATOM 1624 O O . PRO A 1 198 ? 4.099 -7.786 -2.583 1.00 86.81 198 PRO A O 1
ATOM 1627 N N . ILE A 1 199 ? 1.996 -7.008 -2.722 1.00 89.19 199 ILE A N 1
ATOM 1628 C CA . ILE A 1 199 ? 2.339 -5.718 -3.331 1.00 89.19 199 ILE A CA 1
ATOM 1629 C C . ILE A 1 199 ? 2.484 -4.626 -2.262 1.00 89.19 199 ILE A C 1
ATOM 1631 O O . ILE A 1 199 ? 1.972 -4.752 -1.148 1.00 89.19 199 ILE A O 1
ATOM 1635 N N . ALA A 1 200 ? 3.172 -3.534 -2.601 1.00 85.12 200 ALA A N 1
ATOM 1636 C CA . ALA A 1 200 ? 3.412 -2.391 -1.708 1.00 85.12 200 ALA A CA 1
ATOM 1637 C C . ALA A 1 200 ? 4.155 -2.737 -0.393 1.00 85.12 200 ALA A C 1
ATOM 1639 O O . ALA A 1 200 ? 4.068 -2.006 0.596 1.00 85.12 200 ALA A O 1
ATOM 1640 N N . GLY A 1 201 ? 4.897 -3.850 -0.378 1.00 87.44 201 GLY A N 1
ATOM 1641 C CA . GLY A 1 201 ? 5.792 -4.233 0.716 1.00 87.44 201 GLY A CA 1
ATOM 1642 C C . GLY A 1 201 ? 7.156 -3.537 0.642 1.00 87.44 201 GLY A C 1
ATOM 1643 O O . GLY A 1 201 ? 7.370 -2.652 -0.183 1.00 87.44 201 GLY A O 1
ATOM 1644 N N . ILE A 1 202 ? 8.111 -3.974 1.475 1.00 88.31 202 ILE A N 1
ATOM 1645 C CA . ILE A 1 202 ? 9.476 -3.407 1.535 1.00 88.31 202 ILE A CA 1
ATOM 1646 C C . ILE A 1 202 ? 10.172 -3.365 0.162 1.00 88.31 202 ILE A C 1
ATOM 1648 O O . ILE A 1 202 ? 10.847 -2.393 -0.154 1.00 88.31 202 ILE A O 1
ATOM 1652 N N . PHE A 1 203 ? 9.933 -4.363 -0.693 1.00 90.62 203 PHE A N 1
ATOM 1653 C CA . PHE A 1 203 ? 10.456 -4.405 -2.060 1.00 90.62 203 PHE A CA 1
ATOM 1654 C C . PHE A 1 203 ? 10.002 -3.204 -2.901 1.00 90.62 203 PHE A C 1
ATOM 1656 O O . PHE A 1 203 ? 10.798 -2.592 -3.609 1.00 90.62 203 PHE A O 1
ATOM 1663 N N . SER A 1 204 ? 8.740 -2.784 -2.768 1.00 89.75 204 SER A N 1
ATOM 1664 C CA . SER A 1 204 ? 8.215 -1.629 -3.501 1.00 89.75 204 SER A CA 1
ATOM 1665 C C . SER A 1 204 ? 8.899 -0.315 -3.126 1.00 89.75 204 SER A C 1
ATOM 1667 O O . SER A 1 204 ? 8.827 0.642 -3.896 1.00 89.75 204 SER A O 1
ATOM 1669 N N . TRP A 1 205 ? 9.595 -0.254 -1.986 1.00 87.38 205 TRP A N 1
ATOM 1670 C CA . TRP A 1 205 ? 10.324 0.944 -1.579 1.00 87.38 205 TRP A CA 1
ATOM 1671 C C . TRP A 1 205 ? 11.596 1.184 -2.402 1.00 87.38 205 TRP A C 1
ATOM 1673 O O . TRP A 1 205 ? 12.099 2.303 -2.398 1.00 87.38 205 TRP A O 1
ATOM 1683 N N . PHE A 1 206 ? 12.085 0.214 -3.175 1.00 91.38 206 PHE A N 1
ATOM 1684 C CA . PHE A 1 206 ? 13.204 0.445 -4.097 1.00 91.38 206 PHE A CA 1
ATOM 1685 C C . PHE A 1 206 ? 12.792 1.184 -5.378 1.00 91.38 206 PHE A C 1
ATOM 1687 O O . PHE A 1 206 ? 13.627 1.798 -6.032 1.00 91.38 206 PHE A O 1
ATOM 1694 N N . PHE A 1 207 ? 11.511 1.167 -5.736 1.00 93.12 207 PHE A N 1
ATOM 1695 C CA . PHE A 1 207 ? 11.023 1.622 -7.041 1.00 93.12 207 PHE A CA 1
ATOM 1696 C C . PHE A 1 207 ? 10.154 2.874 -6.899 1.00 93.12 207 PHE A C 1
ATOM 1698 O O . PHE A 1 207 ? 9.608 3.080 -5.820 1.00 93.12 207 PHE A O 1
ATOM 1705 N N . PRO A 1 208 ? 9.981 3.717 -7.931 1.00 94.19 208 PRO A N 1
ATOM 1706 C CA . PRO A 1 208 ? 10.526 3.590 -9.282 1.00 94.19 208 PRO A CA 1
ATOM 1707 C C . PRO A 1 208 ? 12.029 3.889 -9.333 1.00 94.19 208 PRO A C 1
ATOM 1709 O O . PRO A 1 208 ? 12.522 4.698 -8.558 1.00 94.19 208 PRO A O 1
ATOM 1712 N N . VAL A 1 209 ? 12.758 3.270 -10.258 1.00 94.75 209 VAL A N 1
ATOM 1713 C CA . VAL A 1 209 ? 14.166 3.610 -10.513 1.00 94.75 209 VAL A CA 1
ATOM 1714 C C . VAL A 1 209 ? 14.503 3.418 -11.981 1.00 94.75 209 VAL A C 1
ATOM 1716 O O . VAL A 1 209 ? 13.925 2.556 -12.638 1.00 94.75 209 VAL A O 1
ATOM 1719 N N . ASN A 1 210 ? 15.438 4.204 -12.509 1.00 94.94 210 ASN A N 1
ATOM 1720 C CA . ASN A 1 210 ? 15.946 3.985 -13.856 1.00 94.94 210 ASN A CA 1
ATOM 1721 C C . ASN A 1 210 ? 17.249 3.188 -13.824 1.00 94.94 210 ASN A C 1
ATOM 1723 O O . ASN A 1 210 ? 18.110 3.438 -12.984 1.00 94.94 210 ASN A O 1
ATOM 1727 N N . ILE A 1 211 ? 17.426 2.287 -14.781 1.00 95.62 211 ILE A N 1
ATOM 1728 C CA . ILE A 1 211 ? 18.731 1.730 -15.141 1.00 95.62 211 ILE A CA 1
ATOM 1729 C C . ILE A 1 211 ? 19.138 2.287 -16.505 1.00 95.62 211 ILE A C 1
ATOM 1731 O O . ILE A 1 211 ? 18.280 2.519 -17.358 1.00 95.62 211 ILE A O 1
ATOM 1735 N N . GLU A 1 212 ? 20.430 2.525 -16.706 1.00 95.19 212 GLU A N 1
ATOM 1736 C CA . GLU A 1 212 ? 20.970 3.015 -17.976 1.00 95.19 212 GLU A CA 1
ATOM 1737 C C . GLU A 1 212 ? 22.098 2.095 -18.450 1.00 95.19 212 GLU A C 1
ATOM 1739 O O . GLU A 1 212 ? 23.128 1.958 -17.784 1.00 95.19 212 GLU A O 1
ATOM 1744 N N . ILE A 1 213 ? 21.890 1.450 -19.599 1.00 94.31 213 ILE A N 1
ATOM 1745 C CA . ILE A 1 213 ? 22.829 0.500 -20.210 1.00 94.31 213 ILE A CA 1
ATOM 1746 C C . ILE A 1 213 ? 22.944 0.842 -21.689 1.00 94.31 213 ILE A C 1
ATOM 1748 O O . ILE A 1 213 ? 21.930 0.912 -22.367 1.00 94.31 213 ILE A O 1
ATOM 1752 N N . ALA A 1 214 ? 24.161 1.068 -22.192 1.00 91.88 214 ALA A N 1
ATOM 1753 C CA . ALA A 1 214 ? 24.390 1.435 -23.595 1.00 91.88 214 ALA A CA 1
ATOM 1754 C C . ALA A 1 214 ? 23.498 2.605 -24.079 1.00 91.88 214 ALA A C 1
ATOM 1756 O O . ALA A 1 214 ? 22.955 2.573 -25.179 1.00 91.88 214 ALA A O 1
ATOM 1757 N N . ASN A 1 215 ? 23.338 3.634 -23.234 1.00 90.56 215 ASN A N 1
ATOM 1758 C CA . ASN A 1 215 ? 22.460 4.798 -23.436 1.00 90.56 215 ASN A CA 1
ATOM 1759 C C . ASN A 1 215 ? 20.952 4.488 -23.529 1.00 90.56 215 ASN A C 1
ATOM 1761 O O . ASN A 1 215 ? 20.172 5.394 -23.794 1.00 90.56 215 ASN A O 1
ATOM 1765 N N . ILE A 1 216 ? 20.529 3.251 -23.264 1.00 94.00 216 ILE A N 1
ATOM 1766 C CA . ILE A 1 216 ? 19.120 2.856 -23.169 1.00 94.00 216 ILE A CA 1
ATOM 1767 C C . ILE A 1 216 ? 18.672 3.025 -21.726 1.00 94.00 216 ILE A C 1
ATOM 1769 O O . ILE A 1 216 ? 19.282 2.457 -20.813 1.00 94.00 216 ILE A O 1
ATOM 1773 N N . LYS A 1 217 ? 17.586 3.772 -21.516 1.00 93.94 217 LYS A N 1
ATOM 1774 C CA . LYS A 1 217 ? 17.010 3.978 -20.187 1.00 93.94 217 LYS A CA 1
ATOM 1775 C C . LYS A 1 217 ? 15.810 3.061 -19.973 1.00 93.94 217 LYS A C 1
ATOM 1777 O O . LYS A 1 217 ? 14.850 3.089 -20.737 1.00 93.94 217 LYS A O 1
ATOM 1782 N N . ILE A 1 218 ? 15.846 2.274 -18.902 1.00 95.56 218 ILE A N 1
ATOM 1783 C CA . ILE A 1 218 ? 14.751 1.372 -18.528 1.00 95.56 218 ILE A CA 1
ATOM 1784 C C . ILE A 1 218 ? 14.253 1.771 -17.152 1.00 95.56 218 ILE A C 1
ATOM 1786 O O . ILE A 1 218 ? 15.014 1.805 -16.187 1.00 95.56 218 ILE A O 1
ATOM 1790 N N . CYS A 1 219 ? 12.966 2.071 -17.065 1.00 96.00 219 CYS A N 1
ATOM 1791 C CA . CYS A 1 219 ? 12.297 2.386 -15.820 1.00 96.00 219 CYS A CA 1
ATOM 1792 C C . CYS A 1 219 ? 11.767 1.094 -15.192 1.00 96.00 219 CYS A C 1
ATOM 1794 O O . CYS A 1 219 ? 10.934 0.396 -15.772 1.00 96.00 219 CYS A O 1
ATOM 1796 N N . LEU A 1 220 ? 12.264 0.773 -14.004 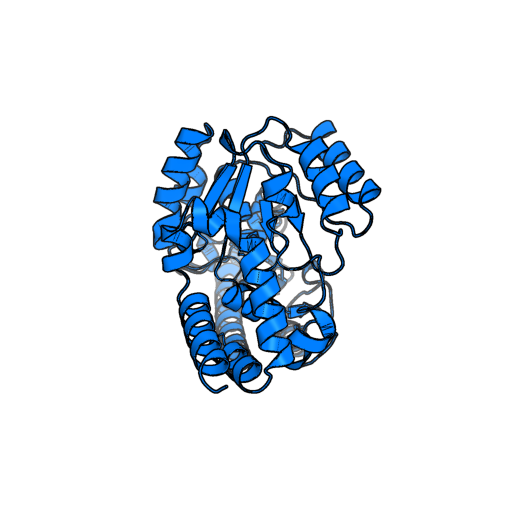1.00 96.31 220 LEU A N 1
ATOM 1797 C CA . LEU A 1 220 ? 11.804 -0.337 -13.186 1.00 96.31 220 LEU A CA 1
ATOM 1798 C C . LEU A 1 220 ? 10.759 0.186 -12.200 1.00 96.31 220 LEU A C 1
ATOM 1800 O O . LEU A 1 220 ? 11.033 1.112 -11.432 1.00 96.31 220 LEU A O 1
ATOM 180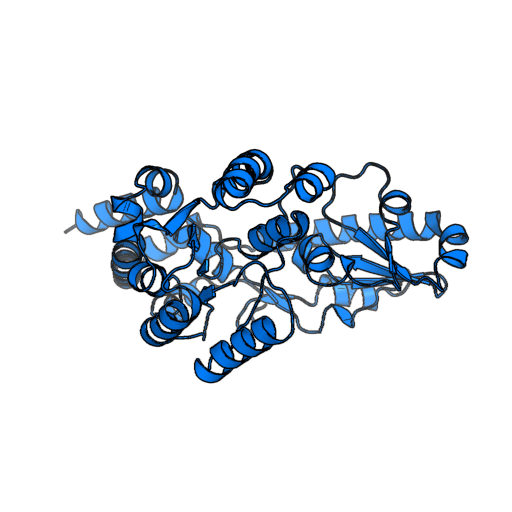4 N N . VAL A 1 221 ? 9.562 -0.397 -12.217 1.00 95.75 221 VAL A N 1
ATOM 1805 C CA . VAL A 1 221 ? 8.429 0.035 -11.385 1.00 95.75 221 VAL A CA 1
ATOM 1806 C C . VAL A 1 221 ? 7.684 -1.168 -10.817 1.00 95.75 221 VAL A C 1
ATOM 1808 O O . VAL A 1 221 ? 7.521 -2.167 -11.506 1.00 95.75 221 VAL A O 1
ATOM 1811 N N . THR A 1 222 ? 7.191 -1.094 -9.582 1.00 94.94 222 THR A N 1
ATOM 1812 C CA . THR A 1 222 ? 6.260 -2.115 -9.060 1.00 94.94 222 THR A CA 1
ATOM 1813 C C . THR A 1 222 ? 4.830 -1.854 -9.525 1.00 94.94 222 THR A C 1
ATOM 1815 O O . THR A 1 222 ? 4.533 -0.769 -10.039 1.00 94.94 222 THR A O 1
ATOM 1818 N N . SER A 1 223 ? 3.913 -2.803 -9.303 1.00 93.88 223 SER A N 1
ATOM 1819 C CA . SER A 1 223 ? 2.496 -2.647 -9.663 1.00 93.88 223 SER A CA 1
ATOM 1820 C C . SER A 1 223 ? 1.878 -1.377 -9.082 1.00 93.88 223 SER A C 1
ATOM 1822 O O . SER A 1 223 ? 1.135 -0.687 -9.779 1.00 93.88 223 SER A O 1
ATOM 1824 N N . TRP A 1 224 ? 2.234 -1.010 -7.846 1.00 91.25 224 TRP A N 1
ATOM 1825 C CA . TRP A 1 224 ? 1.730 0.214 -7.218 1.00 91.25 224 TRP A CA 1
ATOM 1826 C C . TRP A 1 224 ? 2.037 1.468 -8.047 1.00 91.25 224 TRP A C 1
ATOM 1828 O O . TRP A 1 224 ? 1.138 2.261 -8.338 1.00 91.25 224 TRP A O 1
ATOM 1838 N N . PHE A 1 225 ? 3.284 1.625 -8.496 1.00 92.25 225 PHE A N 1
ATOM 1839 C CA . PHE A 1 225 ? 3.667 2.751 -9.348 1.00 92.25 225 PHE A CA 1
ATOM 1840 C C . PHE A 1 225 ? 3.108 2.611 -10.757 1.00 92.25 225 PHE A C 1
ATOM 1842 O O . PHE A 1 225 ? 2.619 3.593 -11.320 1.00 92.25 225 PHE A O 1
ATOM 1849 N N . TYR A 1 226 ? 3.143 1.399 -11.312 1.00 94.69 226 TYR A N 1
ATOM 1850 C CA . TYR A 1 226 ? 2.664 1.139 -12.660 1.00 94.69 226 TYR A CA 1
ATOM 1851 C C . TYR A 1 226 ? 1.206 1.556 -12.831 1.00 94.69 226 TYR A C 1
ATOM 1853 O O . TYR A 1 226 ? 0.925 2.442 -13.632 1.00 94.69 226 TYR A O 1
ATOM 1861 N N . TYR A 1 227 ? 0.300 1.002 -12.025 1.00 92.69 227 TYR A N 1
ATOM 1862 C CA . TYR A 1 227 ? -1.131 1.300 -12.106 1.00 92.69 227 TYR A CA 1
ATOM 1863 C C . TYR A 1 227 ? -1.496 2.691 -11.574 1.00 92.69 227 TYR A C 1
ATOM 1865 O O . TYR A 1 227 ? -2.545 3.232 -11.925 1.00 92.69 227 TYR A O 1
ATOM 1873 N N . GLY A 1 228 ? -0.642 3.288 -10.737 1.00 88.62 228 GLY A N 1
ATOM 1874 C CA . GLY A 1 228 ? -0.833 4.652 -10.249 1.00 88.62 228 GLY A CA 1
ATOM 1875 C C . GLY A 1 228 ? -0.512 5.730 -11.289 1.00 88.62 228 GLY A C 1
ATOM 1876 O O . GLY A 1 228 ? -1.165 6.775 -11.303 1.00 88.62 228 GLY A O 1
ATOM 1877 N N . LYS A 1 229 ? 0.483 5.501 -12.157 1.00 89.75 229 LYS A N 1
ATOM 1878 C CA . LYS A 1 229 ? 1.031 6.546 -13.043 1.00 89.75 229 LYS A CA 1
ATOM 1879 C C . LYS A 1 229 ? 1.458 6.051 -14.424 1.00 89.75 229 LYS A C 1
ATOM 1881 O O . LYS A 1 229 ? 1.158 6.712 -15.415 1.00 89.75 229 LYS A O 1
ATOM 1886 N N . TYR A 1 230 ? 2.207 4.953 -14.503 1.00 93.19 230 TYR A N 1
ATOM 1887 C CA . TYR A 1 230 ? 2.942 4.606 -15.726 1.00 93.19 230 TYR A CA 1
ATOM 1888 C C . TYR A 1 230 ? 2.095 3.877 -16.772 1.00 93.19 230 TYR A C 1
ATOM 1890 O O . TYR A 1 230 ? 2.334 4.058 -17.958 1.00 93.19 230 TYR A O 1
ATOM 1898 N N . ASN A 1 231 ? 1.075 3.118 -16.373 1.00 91.38 231 ASN A N 1
ATOM 1899 C CA . ASN A 1 231 ? 0.197 2.391 -17.295 1.00 91.38 231 ASN A CA 1
ATOM 1900 C C . ASN A 1 231 ? -0.631 3.307 -18.216 1.00 91.38 231 ASN A C 1
ATOM 1902 O O . ASN A 1 231 ? -1.171 2.848 -19.215 1.00 91.38 231 ASN A O 1
ATOM 1906 N N . LYS A 1 232 ? -0.729 4.600 -17.887 1.00 89.62 232 LYS A N 1
ATOM 1907 C CA . LYS A 1 232 ? -1.414 5.626 -18.690 1.00 89.62 232 LYS A CA 1
ATOM 1908 C C . LYS A 1 232 ? -0.483 6.344 -19.674 1.00 89.62 232 LYS A C 1
ATOM 1910 O O . LYS A 1 232 ? -0.939 7.224 -20.399 1.00 89.62 232 LYS A O 1
ATOM 1915 N N . ARG A 1 233 ? 0.818 6.030 -19.678 1.00 92.31 233 ARG A N 1
ATOM 1916 C CA . ARG A 1 233 ? 1.809 6.672 -20.550 1.00 92.31 233 ARG A CA 1
ATOM 1917 C C . ARG A 1 233 ? 1.889 5.960 -21.892 1.00 92.31 233 ARG A C 1
ATOM 1919 O O . ARG A 1 233 ? 2.341 4.825 -21.963 1.00 92.31 233 ARG A O 1
ATOM 1926 N N . SER A 1 234 ? 1.501 6.659 -22.955 1.00 93.94 234 SER A N 1
ATOM 1927 C CA . SER A 1 234 ? 1.568 6.150 -24.330 1.00 93.94 234 SER A CA 1
ATOM 1928 C C . SER A 1 234 ? 2.983 6.135 -24.913 1.00 93.94 234 SER A C 1
ATOM 1930 O O . SER A 1 234 ? 3.198 5.558 -25.971 1.00 93.94 234 SER A O 1
ATOM 1932 N N . ASP A 1 235 ? 3.939 6.800 -24.263 1.00 94.88 235 ASP A N 1
ATOM 1933 C CA . ASP A 1 235 ? 5.328 6.912 -24.710 1.00 94.88 235 ASP A CA 1
ATOM 1934 C C . ASP A 1 235 ? 6.253 5.815 -24.152 1.00 94.88 235 ASP A C 1
ATOM 1936 O O . ASP A 1 235 ? 7.445 5.791 -24.463 1.00 94.88 235 ASP A O 1
ATOM 1940 N N . LEU A 1 236 ? 5.704 4.901 -23.344 1.00 95.62 236 LEU A N 1
ATOM 1941 C CA . LEU A 1 236 ? 6.421 3.784 -22.737 1.00 95.62 236 LEU A CA 1
ATOM 1942 C C . LEU A 1 236 ? 5.882 2.442 -23.243 1.00 95.62 236 LEU A C 1
ATOM 1944 O O . LEU A 1 236 ? 4.674 2.250 -23.365 1.00 95.62 236 LEU A O 1
ATOM 1948 N N . ILE A 1 237 ? 6.786 1.492 -23.467 1.00 95.44 237 ILE A N 1
ATOM 1949 C CA . ILE A 1 237 ? 6.484 0.093 -23.778 1.00 95.44 237 ILE A CA 1
ATOM 1950 C C . ILE A 1 237 ? 6.807 -0.763 -22.552 1.00 95.44 237 ILE A C 1
ATOM 1952 O O . ILE A 1 237 ? 7.897 -0.659 -21.986 1.00 95.44 237 ILE A O 1
ATOM 1956 N N . ASP A 1 238 ? 5.873 -1.635 -22.166 1.00 95.31 238 ASP A N 1
ATOM 1957 C CA . ASP A 1 238 ? 6.107 -2.688 -21.176 1.00 95.31 238 ASP A CA 1
ATOM 1958 C C . ASP A 1 238 ? 6.890 -3.845 -21.823 1.00 95.31 238 ASP A C 1
ATOM 1960 O O . ASP A 1 238 ? 6.376 -4.559 -22.683 1.00 95.31 238 ASP A O 1
ATOM 1964 N N . VAL A 1 239 ? 8.149 -4.012 -21.415 1.00 95.50 239 VAL A N 1
ATOM 1965 C CA . VAL A 1 239 ? 9.062 -5.071 -21.877 1.00 95.50 239 VAL A CA 1
ATOM 1966 C C . VAL A 1 239 ? 9.324 -6.123 -20.800 1.00 95.50 239 VAL A C 1
ATOM 1968 O O . VAL A 1 239 ? 10.292 -6.877 -20.876 1.00 95.50 239 VAL A O 1
ATOM 1971 N N . THR A 1 240 ? 8.467 -6.194 -19.782 1.00 94.50 240 THR A N 1
ATOM 1972 C CA . THR A 1 240 ? 8.649 -7.073 -18.617 1.00 94.50 240 THR A CA 1
ATOM 1973 C C . THR A 1 240 ? 8.812 -8.535 -19.011 1.00 94.50 240 THR A C 1
ATOM 1975 O O . THR A 1 240 ? 9.690 -9.207 -18.477 1.00 94.50 240 THR A O 1
ATOM 1978 N N . SER A 1 241 ? 8.021 -9.025 -19.970 1.00 91.94 241 SER A N 1
ATOM 1979 C CA . SER A 1 241 ? 8.102 -10.412 -20.446 1.00 91.94 241 SER A CA 1
ATOM 1980 C C . SER A 1 241 ? 9.463 -10.747 -21.057 1.00 91.94 241 SER A C 1
ATOM 1982 O O . SER A 1 241 ? 9.943 -11.859 -20.869 1.00 91.94 241 SER A O 1
ATOM 1984 N N . PHE A 1 242 ? 10.109 -9.782 -21.720 1.00 92.56 242 PHE A N 1
ATOM 1985 C CA . PHE A 1 242 ? 11.446 -9.947 -22.284 1.00 92.56 242 PHE A CA 1
ATOM 1986 C C . PHE A 1 242 ? 12.539 -9.894 -21.227 1.00 92.56 242 PHE A C 1
ATOM 1988 O O . PHE A 1 242 ? 13.588 -10.465 -21.453 1.00 92.56 242 PHE A O 1
ATOM 1995 N N . VAL A 1 243 ? 12.351 -9.198 -20.103 1.00 93.56 243 VAL A N 1
ATOM 1996 C CA . VAL A 1 243 ? 13.412 -9.027 -19.091 1.00 93.56 243 VAL A CA 1
ATOM 1997 C C . VAL A 1 243 ? 13.313 -10.067 -17.975 1.00 93.56 243 VAL A C 1
ATOM 1999 O O . VAL A 1 243 ? 14.334 -10.560 -17.505 1.00 93.56 243 VAL A O 1
ATOM 2002 N N . LEU A 1 244 ? 12.097 -10.407 -17.545 1.00 90.81 244 LEU A N 1
ATOM 2003 C CA . LEU A 1 244 ? 11.852 -11.220 -16.352 1.00 90.81 244 LEU A CA 1
ATOM 2004 C C . LEU A 1 244 ? 11.401 -12.651 -16.639 1.00 90.81 244 LEU A C 1
ATOM 2006 O O . LEU A 1 244 ? 11.113 -13.342 -15.675 1.00 90.81 244 LEU A O 1
ATOM 2010 N N . GLU A 1 245 ? 11.306 -13.087 -17.900 1.00 83.25 245 GLU A N 1
ATOM 2011 C CA . GLU A 1 245 ? 10.945 -14.450 -18.356 1.00 83.25 245 GLU A CA 1
ATOM 2012 C C . GLU A 1 245 ? 10.628 -15.454 -17.222 1.00 83.25 245 GLU A C 1
ATOM 2014 O O . GLU A 1 245 ? 11.531 -16.026 -16.612 1.00 83.25 245 GLU A O 1
ATOM 2019 N N . ASN A 1 246 ? 9.339 -15.656 -16.923 1.00 75.50 246 ASN A N 1
ATOM 2020 C CA . ASN A 1 246 ? 8.822 -16.607 -15.920 1.00 75.50 246 ASN A CA 1
ATOM 2021 C C . ASN A 1 246 ? 9.184 -16.354 -14.437 1.00 75.50 246 ASN A C 1
ATOM 2023 O O . ASN A 1 246 ? 8.975 -17.239 -13.610 1.00 75.50 246 ASN A O 1
ATOM 2027 N N . HIS A 1 247 ? 9.673 -15.168 -14.062 1.00 83.69 247 HIS A N 1
ATOM 2028 C CA . HIS A 1 247 ? 9.910 -14.815 -12.657 1.00 83.69 247 HIS A CA 1
ATOM 2029 C C . HIS A 1 247 ? 8.684 -14.144 -12.027 1.00 83.69 247 HIS A C 1
ATOM 2031 O O . HIS A 1 247 ? 8.208 -13.095 -12.480 1.00 83.69 247 HIS A O 1
ATOM 2037 N N . ASP A 1 248 ? 8.195 -14.725 -10.932 1.00 84.56 248 ASP A N 1
ATOM 2038 C CA . ASP A 1 248 ? 7.029 -14.216 -10.212 1.00 84.56 248 ASP A CA 1
ATOM 2039 C C . ASP A 1 248 ? 7.412 -13.120 -9.200 1.00 84.56 248 ASP A C 1
ATOM 2041 O O . ASP A 1 248 ? 7.472 -13.331 -7.991 1.00 84.56 248 ASP A O 1
ATOM 2045 N N . ILE A 1 249 ? 7.751 -11.937 -9.725 1.00 88.50 249 ILE A N 1
ATOM 2046 C CA . ILE A 1 249 ? 8.160 -10.755 -8.945 1.00 88.50 249 ILE A CA 1
ATOM 2047 C C . ILE A 1 249 ? 7.242 -9.568 -9.274 1.00 88.50 249 ILE A C 1
ATOM 2049 O O . ILE A 1 249 ? 6.832 -9.396 -10.425 1.00 88.50 249 ILE A O 1
ATOM 2053 N N . ASP A 1 250 ? 6.921 -8.725 -8.285 1.00 92.12 250 ASP A N 1
ATOM 2054 C CA . ASP A 1 250 ? 6.116 -7.505 -8.463 1.00 92.12 250 ASP A CA 1
ATOM 2055 C C . ASP A 1 250 ? 6.962 -6.391 -9.096 1.00 92.12 250 ASP A C 1
ATOM 2057 O O . ASP A 1 250 ? 7.307 -5.395 -8.458 1.00 92.12 250 ASP A O 1
ATOM 2061 N N . LEU A 1 251 ? 7.339 -6.584 -10.359 1.00 93.81 251 LEU A N 1
ATOM 2062 C CA . LEU A 1 251 ? 8.100 -5.617 -11.128 1.00 93.81 251 LEU A CA 1
ATOM 2063 C C . LEU A 1 251 ? 7.659 -5.582 -12.586 1.00 93.81 251 LEU A C 1
ATOM 2065 O O . LEU A 1 251 ? 7.399 -6.614 -13.202 1.00 93.81 251 LEU A O 1
ATOM 2069 N N . LYS A 1 252 ? 7.648 -4.370 -13.134 1.00 94.81 252 LYS A N 1
ATOM 2070 C CA . LYS A 1 252 ? 7.543 -4.079 -14.553 1.00 94.81 252 LYS A CA 1
ATOM 2071 C C . LYS A 1 252 ? 8.767 -3.321 -15.049 1.00 94.81 252 LYS A C 1
ATOM 2073 O O . LYS A 1 252 ? 9.292 -2.442 -14.362 1.00 94.81 252 LYS A O 1
ATOM 2078 N N . CYS A 1 253 ? 9.192 -3.663 -16.258 1.00 96.56 253 CYS A N 1
ATOM 2079 C CA . CYS A 1 253 ? 10.295 -3.034 -16.971 1.00 96.56 253 CYS A CA 1
ATOM 2080 C C . CYS A 1 253 ? 9.718 -2.219 -18.124 1.00 96.56 253 CYS A C 1
ATOM 2082 O O . CYS A 1 253 ? 9.105 -2.781 -19.029 1.00 96.56 253 CYS A O 1
ATOM 2084 N N . LEU A 1 254 ? 9.902 -0.902 -18.084 1.00 97.06 254 LEU A N 1
ATOM 2085 C CA . LEU A 1 254 ? 9.364 0.019 -19.078 1.00 97.06 254 LEU A CA 1
ATOM 2086 C C . LEU A 1 254 ? 10.500 0.691 -19.842 1.00 97.06 254 LEU A C 1
ATOM 2088 O O . LEU A 1 254 ? 11.457 1.162 -19.231 1.00 97.06 254 LEU A O 1
ATOM 2092 N N . VAL A 1 255 ? 10.376 0.784 -21.159 1.00 96.31 255 VAL A N 1
ATOM 2093 C CA . VAL A 1 255 ? 11.340 1.468 -22.034 1.00 96.31 255 VAL A CA 1
ATOM 2094 C C . VAL A 1 255 ? 10.619 2.505 -22.888 1.00 96.31 255 VAL A C 1
ATOM 2096 O O . VAL A 1 255 ? 9.435 2.345 -23.180 1.00 96.31 255 VAL A O 1
ATOM 2099 N N . SER A 1 256 ? 11.299 3.586 -23.262 1.00 95.19 256 SER A N 1
ATOM 2100 C CA . SER A 1 256 ? 10.720 4.581 -24.167 1.00 95.19 256 SER A CA 1
ATOM 2101 C C . SER A 1 256 ? 10.508 3.997 -25.573 1.00 95.19 256 SER A C 1
ATOM 2103 O O . SER A 1 256 ? 11.215 3.075 -25.992 1.00 95.19 256 SER A O 1
ATOM 2105 N N . LEU A 1 257 ? 9.552 4.549 -26.328 1.00 92.50 257 LEU A N 1
ATOM 2106 C CA . LEU A 1 257 ? 9.358 4.194 -27.744 1.00 92.50 257 LEU A CA 1
ATOM 2107 C C . LEU A 1 257 ? 10.628 4.400 -28.586 1.00 92.50 257 LEU A C 1
ATOM 2109 O O . LEU A 1 257 ? 10.892 3.630 -29.509 1.00 92.50 257 LEU A O 1
ATOM 2113 N N . GLU A 1 258 ? 11.401 5.438 -28.268 1.00 90.88 258 GLU A N 1
ATOM 2114 C CA . GLU A 1 258 ? 12.650 5.782 -28.949 1.00 90.88 258 GLU A CA 1
ATOM 2115 C C . GLU A 1 258 ? 13.732 4.722 -28.702 1.00 90.88 258 GLU A C 1
ATOM 2117 O O . GLU A 1 258 ? 14.362 4.234 -29.643 1.00 90.88 258 GLU A O 1
ATOM 2122 N N . ASP A 1 259 ? 13.878 4.296 -27.449 1.00 93.62 259 ASP A N 1
ATOM 2123 C CA . ASP A 1 259 ? 14.911 3.349 -27.041 1.00 93.62 259 ASP A CA 1
ATOM 2124 C C . ASP A 1 259 ? 14.576 1.893 -27.392 1.00 93.62 259 ASP A C 1
ATOM 2126 O O . ASP A 1 259 ? 15.475 1.051 -27.443 1.00 93.62 259 ASP A O 1
ATOM 2130 N N . TYR A 1 260 ? 13.308 1.567 -27.666 1.00 92.75 260 TYR A N 1
ATOM 2131 C CA . TYR A 1 260 ? 12.854 0.187 -27.877 1.00 92.75 260 TYR A CA 1
ATOM 2132 C C . TYR A 1 260 ? 13.601 -0.547 -29.002 1.00 92.75 260 TYR A C 1
ATOM 2134 O O . TYR A 1 260 ? 13.919 -1.730 -28.874 1.00 92.75 260 TYR A O 1
ATOM 2142 N N . LYS A 1 261 ? 13.942 0.148 -30.096 1.00 88.62 261 LYS A N 1
ATOM 2143 C CA . LYS A 1 261 ? 14.712 -0.460 -31.198 1.00 88.62 261 LYS A CA 1
ATOM 2144 C C . LYS A 1 261 ? 16.099 -0.906 -30.743 1.00 88.62 261 LYS A C 1
ATOM 2146 O O . LYS A 1 261 ? 16.564 -1.968 -31.143 1.00 88.62 261 LYS A O 1
ATOM 2151 N N . ASN A 1 262 ? 16.743 -0.101 -29.902 1.00 90.81 262 ASN A N 1
ATOM 2152 C CA . ASN A 1 262 ? 18.069 -0.401 -29.381 1.00 90.81 262 ASN A CA 1
ATOM 2153 C C . ASN A 1 262 ? 17.995 -1.429 -28.245 1.00 90.81 262 ASN A C 1
ATOM 2155 O O . ASN A 1 262 ? 18.857 -2.296 -28.172 1.00 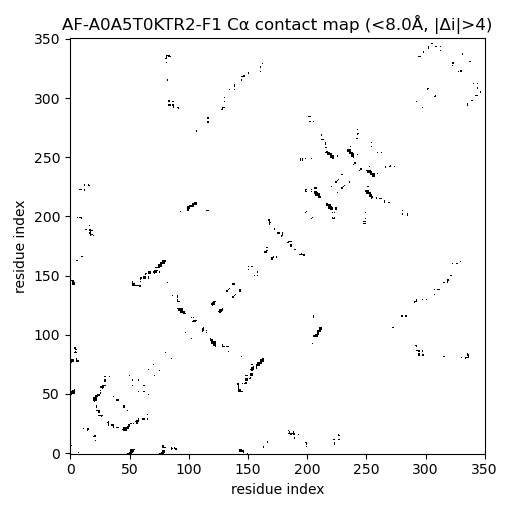90.81 262 ASN A O 1
ATOM 2159 N N . PHE A 1 263 ? 16.942 -1.399 -27.420 1.00 93.25 263 PHE A N 1
ATOM 2160 C CA . PHE A 1 263 ? 16.692 -2.358 -26.337 1.00 93.25 263 PHE A CA 1
ATOM 2161 C C . PHE A 1 263 ? 16.844 -3.822 -26.776 1.00 93.25 263 PHE A C 1
ATOM 2163 O O . PHE A 1 263 ? 17.485 -4.608 -26.075 1.00 93.25 263 PHE A O 1
ATOM 2170 N N . ILE A 1 264 ? 16.319 -4.181 -27.953 1.00 89.12 264 ILE A N 1
ATOM 2171 C CA . ILE A 1 264 ? 16.383 -5.555 -28.480 1.00 89.12 264 ILE A CA 1
ATOM 2172 C C . ILE A 1 264 ? 17.838 -6.043 -28.581 1.00 89.12 264 ILE A C 1
ATOM 2174 O O . ILE A 1 264 ? 18.135 -7.176 -28.215 1.00 89.12 264 ILE A O 1
ATOM 2178 N N . ASN A 1 265 ? 18.764 -5.169 -28.983 1.00 93.88 265 ASN A N 1
ATOM 2179 C CA . ASN A 1 265 ? 20.177 -5.519 -29.158 1.00 93.88 265 ASN A CA 1
ATOM 2180 C C . ASN A 1 265 ? 20.934 -5.711 -27.832 1.00 93.88 265 ASN A C 1
ATOM 2182 O O . ASN A 1 265 ? 22.006 -6.307 -27.832 1.00 93.88 265 ASN A O 1
ATOM 2186 N N . TYR A 1 266 ? 20.393 -5.218 -26.713 1.00 94.62 266 TYR A N 1
ATOM 2187 C CA . TYR A 1 266 ? 21.038 -5.255 -25.392 1.00 94.62 266 TYR A CA 1
ATOM 2188 C C . TYR A 1 266 ? 20.222 -6.024 -24.348 1.00 94.62 266 TYR A C 1
ATOM 2190 O O . TYR A 1 266 ? 20.510 -5.950 -23.151 1.00 94.62 266 TYR A O 1
ATOM 2198 N N . THR A 1 267 ? 19.198 -6.769 -24.778 1.00 92.62 267 THR A N 1
ATOM 2199 C CA . THR A 1 267 ? 18.256 -7.445 -23.873 1.00 92.62 267 THR A CA 1
ATOM 2200 C C . THR A 1 267 ? 18.976 -8.363 -22.879 1.00 92.62 267 THR A C 1
ATOM 2202 O O . THR A 1 267 ? 18.649 -8.350 -21.696 1.00 92.62 267 THR A O 1
ATOM 2205 N N . ASP A 1 268 ? 20.015 -9.085 -23.303 1.00 93.19 268 ASP A N 1
ATOM 2206 C CA . ASP A 1 268 ? 20.769 -9.979 -22.416 1.00 93.19 268 ASP A CA 1
ATOM 2207 C C . ASP A 1 268 ? 21.601 -9.240 -21.356 1.00 93.19 268 ASP A C 1
ATOM 2209 O O . ASP A 1 268 ? 21.675 -9.685 -20.208 1.00 93.19 268 ASP A O 1
ATOM 2213 N N . ASP A 1 269 ? 22.212 -8.104 -21.706 1.00 94.50 269 ASP A N 1
ATOM 2214 C CA . ASP A 1 269 ? 22.928 -7.254 -20.744 1.00 94.50 269 ASP A CA 1
ATOM 2215 C C . ASP A 1 269 ? 21.970 -6.685 -19.698 1.00 94.50 269 ASP A C 1
ATOM 2217 O O . ASP A 1 269 ? 22.259 -6.687 -18.498 1.00 94.50 269 ASP A O 1
ATOM 2221 N N . ILE A 1 270 ? 20.799 -6.250 -20.159 1.00 94.81 270 ILE A N 1
ATOM 2222 C CA . ILE A 1 270 ? 19.724 -5.730 -19.322 1.00 94.81 270 ILE A CA 1
ATOM 2223 C C . ILE A 1 270 ? 19.220 -6.802 -18.364 1.00 94.81 270 ILE A C 1
ATOM 2225 O O . ILE A 1 270 ? 19.188 -6.557 -17.159 1.00 94.81 270 ILE A O 1
ATOM 2229 N N . LYS A 1 271 ? 18.884 -7.995 -18.872 1.00 94.62 271 LYS A N 1
ATOM 2230 C CA . LYS A 1 271 ? 18.483 -9.148 -18.055 1.00 94.62 271 LYS A CA 1
ATOM 2231 C C . LYS A 1 271 ? 19.509 -9.403 -16.959 1.00 94.62 271 LYS A C 1
ATOM 2233 O O . LYS A 1 271 ? 19.175 -9.354 -15.776 1.00 94.62 271 LYS A O 1
ATOM 2238 N N . ARG A 1 272 ? 20.778 -9.607 -17.338 1.00 94.38 272 ARG A N 1
ATOM 2239 C CA . ARG A 1 272 ? 21.869 -9.874 -16.385 1.00 94.38 272 ARG A CA 1
ATOM 2240 C C . ARG A 1 272 ? 21.958 -8.802 -15.307 1.00 94.38 272 ARG A C 1
ATOM 2242 O O . ARG A 1 272 ? 22.116 -9.130 -14.131 1.00 94.38 272 ARG A O 1
ATOM 2249 N N . PHE A 1 273 ? 21.856 -7.531 -15.689 1.00 96.19 273 PHE A N 1
ATOM 2250 C CA . PHE A 1 273 ? 21.952 -6.444 -14.728 1.00 96.19 273 PHE A CA 1
ATOM 2251 C C . PHE A 1 273 ? 20.737 -6.356 -13.800 1.00 96.19 273 PHE A C 1
ATOM 2253 O O . PHE A 1 273 ? 20.916 -6.172 -12.598 1.00 96.19 273 PHE A O 1
ATOM 2260 N N . VAL A 1 274 ? 19.520 -6.537 -14.318 1.00 95.38 274 VAL A N 1
ATOM 2261 C CA . VAL A 1 274 ? 18.292 -6.552 -13.508 1.00 95.38 274 VAL A CA 1
ATOM 2262 C C . VAL A 1 274 ? 18.332 -7.689 -12.483 1.00 95.38 274 VAL A C 1
ATOM 2264 O O . VAL A 1 274 ? 18.079 -7.446 -11.305 1.00 95.38 274 VAL A O 1
ATOM 2267 N N . PHE A 1 275 ? 18.756 -8.895 -12.875 1.00 94.06 275 PHE A N 1
ATOM 2268 C CA . PHE A 1 275 ? 18.918 -10.011 -11.933 1.00 94.06 275 PHE A CA 1
ATOM 2269 C C . PHE A 1 275 ? 20.019 -9.762 -10.898 1.00 94.06 275 PHE A C 1
ATOM 2271 O O . PHE A 1 275 ? 19.834 -10.054 -9.716 1.00 94.06 275 PHE A O 1
ATOM 2278 N N . LYS A 1 276 ? 21.146 -9.161 -11.300 1.00 95.19 276 LYS A N 1
ATOM 2279 C CA . LYS A 1 276 ? 22.172 -8.716 -10.345 1.00 95.19 276 LYS A CA 1
ATOM 2280 C C . LYS A 1 276 ? 21.582 -7.725 -9.339 1.00 95.19 276 LYS A C 1
ATOM 2282 O O . LYS A 1 276 ? 21.856 -7.838 -8.147 1.00 95.19 276 LYS A O 1
ATOM 2287 N N . LEU A 1 277 ? 20.776 -6.772 -9.806 1.00 95.38 277 LEU A N 1
ATOM 2288 C CA . LEU A 1 277 ? 20.140 -5.777 -8.951 1.00 95.38 277 LEU A CA 1
ATOM 2289 C C . LEU A 1 277 ? 19.163 -6.418 -7.959 1.00 95.38 277 LEU A C 1
ATOM 2291 O O . LEU A 1 277 ? 19.133 -5.997 -6.809 1.00 95.38 277 LEU A O 1
ATOM 2295 N N . PHE A 1 278 ? 18.423 -7.456 -8.355 1.00 93.50 278 PHE A N 1
ATOM 2296 C CA . PHE A 1 278 ? 17.558 -8.203 -7.435 1.00 93.50 278 PHE A CA 1
ATOM 2297 C C . PHE A 1 278 ? 18.318 -8.856 -6.299 1.00 93.50 278 PHE A C 1
ATOM 2299 O O . PHE A 1 278 ? 17.916 -8.692 -5.154 1.00 93.50 278 PHE A O 1
ATOM 2306 N N . ASN A 1 279 ? 19.436 -9.519 -6.588 1.00 94.69 279 ASN A N 1
ATOM 2307 C CA . ASN A 1 279 ? 20.246 -10.123 -5.531 1.00 94.69 279 ASN A CA 1
ATOM 2308 C C . ASN A 1 279 ? 20.727 -9.058 -4.530 1.00 94.69 279 ASN A C 1
ATOM 2310 O O . ASN A 1 279 ? 20.606 -9.242 -3.325 1.00 94.69 279 ASN A O 1
ATOM 2314 N N . LEU A 1 280 ? 21.163 -7.893 -5.025 1.00 96.25 280 LEU A N 1
ATOM 2315 C CA . LEU A 1 280 ? 21.562 -6.768 -4.169 1.00 96.25 280 LEU A CA 1
ATOM 2316 C C . LEU A 1 280 ? 20.393 -6.196 -3.347 1.00 96.25 280 LEU A C 1
ATOM 2318 O O . LEU A 1 280 ? 20.579 -5.782 -2.201 1.00 96.25 280 LEU A O 1
ATOM 2322 N N . ILE A 1 281 ? 19.194 -6.144 -3.931 1.00 95.19 281 ILE A N 1
ATOM 2323 C CA . ILE A 1 281 ? 17.970 -5.724 -3.242 1.00 95.19 281 ILE A CA 1
ATOM 2324 C C . ILE A 1 281 ? 17.609 -6.724 -2.141 1.00 95.19 281 ILE A C 1
ATOM 2326 O O . ILE A 1 281 ? 17.314 -6.295 -1.028 1.00 95.19 281 ILE A O 1
ATOM 2330 N N . GLU A 1 282 ? 17.661 -8.028 -2.410 1.00 94.31 282 GLU A N 1
ATOM 2331 C CA . GLU A 1 282 ? 17.368 -9.066 -1.417 1.00 94.31 282 GLU A CA 1
ATOM 2332 C C . GLU A 1 282 ? 18.360 -9.030 -0.251 1.00 94.31 282 GLU A C 1
ATOM 2334 O O . GLU A 1 282 ? 17.936 -9.027 0.907 1.00 94.31 282 GLU A O 1
ATOM 2339 N N . ASP A 1 283 ? 19.658 -8.871 -0.529 1.00 95.19 283 ASP A N 1
ATOM 2340 C CA . ASP A 1 283 ? 20.680 -8.674 0.505 1.00 95.19 283 ASP A CA 1
ATOM 2341 C C . ASP A 1 283 ? 20.354 -7.450 1.376 1.00 95.19 283 ASP A C 1
ATOM 2343 O O . ASP A 1 283 ? 20.410 -7.491 2.611 1.00 95.19 283 ASP A O 1
ATOM 2347 N N . ARG A 1 284 ? 19.942 -6.343 0.744 1.00 93.88 284 ARG A N 1
ATOM 2348 C CA . ARG A 1 284 ? 19.553 -5.123 1.457 1.00 93.88 284 ARG A CA 1
ATOM 2349 C C . ARG A 1 284 ? 18.277 -5.317 2.280 1.00 93.88 284 ARG A C 1
ATOM 2351 O O . ARG A 1 284 ? 18.220 -4.849 3.418 1.00 93.88 284 ARG A O 1
ATOM 2358 N N . ILE A 1 285 ? 17.276 -6.013 1.744 1.00 92.94 285 ILE A N 1
ATOM 2359 C CA . ILE A 1 285 ? 16.029 -6.350 2.442 1.00 92.94 285 ILE A CA 1
ATOM 2360 C C . ILE A 1 285 ? 16.318 -7.231 3.655 1.00 92.94 285 ILE A C 1
ATOM 2362 O O . ILE A 1 285 ? 15.720 -7.006 4.706 1.00 92.94 285 ILE A O 1
ATOM 2366 N N . ALA A 1 286 ? 17.228 -8.202 3.548 1.00 93.88 286 ALA A N 1
ATOM 2367 C CA . ALA A 1 286 ? 17.620 -9.051 4.669 1.00 93.88 286 ALA A CA 1
ATOM 2368 C C . ALA A 1 286 ? 18.213 -8.221 5.820 1.00 93.88 286 ALA A C 1
ATOM 2370 O O . ALA A 1 286 ? 17.818 -8.394 6.977 1.00 93.88 286 ALA A O 1
ATOM 2371 N N . ILE A 1 287 ? 19.080 -7.252 5.499 1.00 91.50 287 ILE A N 1
ATOM 2372 C CA . ILE A 1 287 ? 19.620 -6.303 6.484 1.00 91.50 287 ILE A CA 1
ATOM 2373 C C . ILE A 1 287 ? 18.490 -5.505 7.140 1.00 91.50 287 ILE A C 1
ATOM 2375 O O . ILE A 1 287 ? 18.455 -5.393 8.365 1.00 91.50 287 ILE A O 1
ATOM 2379 N N . GLU A 1 288 ? 17.554 -4.962 6.362 1.00 90.12 288 GLU A N 1
ATOM 2380 C CA . GLU A 1 288 ? 16.467 -4.153 6.922 1.00 90.12 288 GLU A CA 1
ATOM 2381 C C . GLU A 1 288 ? 15.502 -4.982 7.775 1.00 90.12 288 GLU A C 1
ATOM 2383 O O . GLU A 1 288 ? 15.183 -4.574 8.890 1.00 90.12 288 GLU A O 1
ATOM 2388 N N . ARG A 1 289 ? 15.122 -6.188 7.339 1.00 91.25 289 ARG A N 1
ATOM 2389 C CA . ARG A 1 289 ? 14.288 -7.112 8.127 1.00 91.25 289 ARG A CA 1
ATOM 2390 C C . ARG A 1 289 ? 14.907 -7.443 9.483 1.00 91.25 289 ARG A C 1
ATOM 2392 O O . ARG A 1 289 ? 14.175 -7.526 10.460 1.00 91.25 289 ARG A O 1
ATOM 2399 N N . SER A 1 290 ? 16.235 -7.568 9.569 1.00 91.25 290 SER A N 1
ATOM 2400 C CA . SER A 1 290 ? 16.924 -7.830 10.845 1.00 91.25 290 SER A CA 1
ATOM 2401 C C . SER A 1 290 ? 16.829 -6.684 11.864 1.00 91.25 290 SER A C 1
ATOM 2403 O O . SER A 1 290 ? 17.095 -6.888 13.046 1.00 91.25 290 SER A O 1
ATOM 2405 N N . ARG A 1 291 ? 16.467 -5.475 11.416 1.00 90.31 291 ARG A N 1
ATOM 2406 C CA . ARG A 1 291 ? 16.362 -4.264 12.246 1.00 90.31 291 ARG A CA 1
ATOM 2407 C C . ARG A 1 291 ? 14.921 -3.855 12.524 1.00 90.31 291 ARG A C 1
ATOM 2409 O O . ARG A 1 291 ? 14.710 -2.967 13.347 1.00 90.31 291 ARG A O 1
ATOM 2416 N N . GLN A 1 292 ? 13.959 -4.433 11.806 1.00 92.69 292 GLN A N 1
ATOM 2417 C CA . GLN A 1 292 ? 12.558 -4.054 11.916 1.00 92.69 292 GLN A CA 1
ATOM 2418 C C . GLN A 1 292 ? 12.008 -4.386 13.298 1.00 92.69 292 GLN A C 1
ATOM 2420 O O . GLN A 1 292 ? 12.250 -5.455 13.848 1.00 92.69 292 GLN A O 1
ATOM 2425 N N . ILE A 1 293 ? 11.213 -3.461 13.819 1.00 96.12 293 ILE A N 1
ATOM 2426 C CA . ILE A 1 293 ? 10.416 -3.680 15.018 1.00 96.12 293 ILE A CA 1
ATOM 2427 C C . ILE A 1 293 ? 9.294 -4.658 14.662 1.00 96.12 293 ILE A C 1
ATOM 2429 O O . ILE A 1 293 ? 8.591 -4.449 13.673 1.00 96.12 293 ILE A O 1
ATOM 2433 N N . SER A 1 294 ? 9.113 -5.708 15.454 1.00 96.88 294 SER A N 1
ATOM 2434 C CA . SER A 1 294 ? 7.998 -6.650 15.332 1.00 96.88 294 SER A CA 1
ATOM 2435 C C . SER A 1 294 ? 6.776 -6.200 16.139 1.00 96.88 294 SER A C 1
ATOM 2437 O O . SER A 1 294 ? 6.860 -5.323 16.999 1.00 96.88 294 SER A O 1
ATOM 2439 N N . GLU A 1 295 ? 5.613 -6.809 15.894 1.00 97.88 295 GLU A N 1
ATOM 2440 C CA . GLU A 1 295 ? 4.453 -6.618 16.770 1.00 97.88 295 GLU A CA 1
ATOM 2441 C C . GLU A 1 295 ? 4.738 -7.051 18.218 1.00 97.88 295 GLU A C 1
ATOM 2443 O O . GLU A 1 295 ? 4.316 -6.369 19.151 1.00 97.88 295 GLU A O 1
ATOM 2448 N N . GLN A 1 296 ? 5.495 -8.136 18.420 1.00 97.31 296 GLN A N 1
ATOM 2449 C CA . GLN A 1 296 ? 5.892 -8.593 19.753 1.00 97.31 296 GLN A CA 1
ATOM 2450 C C . GLN A 1 296 ? 6.751 -7.567 20.492 1.00 97.31 296 GLN A C 1
ATOM 2452 O O . GLN A 1 296 ? 6.534 -7.347 21.683 1.00 97.31 296 GLN A O 1
ATOM 2457 N N . ASP A 1 297 ? 7.678 -6.900 19.802 1.00 97.19 297 ASP A N 1
ATOM 2458 C CA . ASP A 1 297 ? 8.494 -5.841 20.407 1.00 97.19 297 ASP A CA 1
ATOM 2459 C C . ASP A 1 297 ? 7.620 -4.693 20.931 1.00 97.19 297 ASP A C 1
ATOM 2461 O O . ASP A 1 297 ? 7.889 -4.145 21.998 1.00 97.19 297 ASP A O 1
ATOM 2465 N N . ILE A 1 298 ? 6.542 -4.354 20.214 1.00 97.19 298 ILE A N 1
ATOM 2466 C CA . ILE A 1 298 ? 5.579 -3.321 20.625 1.00 97.19 298 ILE A CA 1
ATOM 2467 C C . ILE A 1 298 ? 4.808 -3.764 21.869 1.00 97.19 298 ILE A C 1
ATOM 2469 O O . ILE A 1 298 ? 4.689 -2.990 22.818 1.00 97.19 298 ILE A O 1
ATOM 2473 N N . ILE A 1 299 ? 4.308 -5.003 21.884 1.00 97.00 299 ILE A N 1
ATOM 2474 C CA . ILE A 1 299 ? 3.572 -5.553 23.030 1.00 97.00 299 ILE A CA 1
ATOM 2475 C C . ILE A 1 299 ? 4.476 -5.567 24.271 1.00 97.00 299 ILE A C 1
ATOM 2477 O O . ILE A 1 299 ? 4.097 -5.023 25.304 1.00 97.00 299 ILE A O 1
ATOM 2481 N N . LEU A 1 300 ? 5.705 -6.084 24.161 1.00 95.69 300 LEU A N 1
ATOM 2482 C CA . LEU A 1 300 ? 6.680 -6.092 25.261 1.00 95.69 300 LEU A CA 1
ATOM 2483 C C . LEU A 1 300 ? 7.063 -4.678 25.716 1.00 95.69 300 LEU A C 1
ATOM 2485 O O . LEU A 1 300 ? 7.262 -4.428 26.907 1.00 95.69 300 LEU A O 1
ATOM 2489 N N . PHE A 1 301 ? 7.166 -3.731 24.785 1.00 95.69 301 PHE A N 1
ATOM 2490 C CA . PHE A 1 301 ? 7.444 -2.339 25.113 1.00 95.69 301 PHE A CA 1
ATOM 2491 C C . PHE A 1 301 ? 6.309 -1.695 25.922 1.00 95.69 301 PHE A C 1
ATOM 2493 O O . PHE A 1 301 ? 6.584 -0.964 26.877 1.00 95.69 301 PHE A O 1
ATOM 2500 N N . LEU A 1 302 ? 5.050 -1.985 25.577 1.00 94.62 302 LEU A N 1
ATOM 2501 C CA . LEU A 1 302 ? 3.873 -1.509 26.307 1.00 94.62 302 LEU A CA 1
ATOM 2502 C C . LEU A 1 302 ? 3.700 -2.224 27.654 1.00 94.62 302 LEU A C 1
ATOM 2504 O O . LEU A 1 302 ? 3.400 -1.556 28.641 1.00 94.62 302 LEU A O 1
ATOM 2508 N N . LEU A 1 303 ? 3.973 -3.532 27.737 1.00 92.19 303 LEU A N 1
ATOM 2509 C CA . LEU A 1 303 ? 3.932 -4.309 28.986 1.00 92.19 303 LEU A CA 1
ATOM 2510 C C . LEU A 1 303 ? 4.743 -3.635 30.101 1.00 92.19 303 LEU A C 1
ATOM 2512 O O . LEU A 1 303 ? 4.286 -3.488 31.231 1.00 92.19 303 LEU A O 1
ATOM 2516 N N . ASN A 1 304 ? 5.940 -3.161 29.757 1.00 88.44 304 ASN A N 1
ATOM 2517 C CA . ASN A 1 304 ? 6.858 -2.517 30.694 1.00 88.44 304 ASN A CA 1
ATOM 2518 C C . ASN A 1 304 ? 6.502 -1.046 30.996 1.00 88.44 304 ASN A C 1
ATOM 2520 O O . ASN A 1 304 ? 7.253 -0.351 31.683 1.00 88.44 304 ASN A O 1
ATOM 2524 N N . ARG A 1 305 ? 5.384 -0.532 30.465 1.00 91.44 305 ARG A N 1
ATOM 2525 C CA . ARG A 1 305 ? 4.988 0.881 30.529 1.00 91.44 305 ARG A CA 1
ATOM 2526 C C . ARG A 1 305 ? 3.481 1.021 30.754 1.00 91.44 305 ARG A C 1
ATOM 2528 O O . ARG A 1 305 ? 2.732 1.349 29.836 1.00 91.44 305 ARG A O 1
ATOM 2535 N N . LYS A 1 306 ? 3.054 0.863 32.013 1.00 88.81 306 LYS A N 1
ATOM 2536 C CA . LYS A 1 306 ? 1.632 0.876 32.416 1.00 88.81 306 LYS A CA 1
ATOM 2537 C C . LYS A 1 306 ? 0.834 2.073 31.873 1.00 88.81 306 LYS A C 1
ATOM 2539 O O . LYS A 1 306 ? -0.239 1.877 31.313 1.00 88.81 306 LYS A O 1
ATOM 2544 N N . ILE A 1 307 ? 1.352 3.301 32.003 1.00 91.19 307 ILE A N 1
ATOM 2545 C CA . ILE A 1 307 ? 0.643 4.510 31.538 1.00 91.19 307 ILE A CA 1
ATOM 2546 C C . ILE A 1 307 ? 0.458 4.488 30.006 1.00 91.19 307 ILE A C 1
ATOM 2548 O O . ILE A 1 307 ? -0.689 4.530 29.565 1.00 91.19 307 ILE A O 1
ATOM 2552 N N . PRO A 1 308 ? 1.521 4.356 29.181 1.00 93.38 308 PRO A N 1
ATOM 2553 C CA . PRO A 1 308 ? 1.363 4.191 27.738 1.00 93.38 308 PRO A CA 1
ATOM 2554 C C . PRO A 1 308 ? 0.448 3.043 27.310 1.00 93.38 308 PRO A C 1
ATOM 2556 O O . PRO A 1 308 ? -0.349 3.228 26.395 1.00 93.38 308 PRO A O 1
ATOM 2559 N N . ALA A 1 309 ? 0.528 1.879 27.964 1.00 94.19 309 ALA A N 1
ATOM 2560 C CA . ALA A 1 309 ? -0.338 0.742 27.655 1.00 94.19 309 ALA A CA 1
ATOM 2561 C C . ALA A 1 309 ? -1.817 1.079 27.865 1.00 94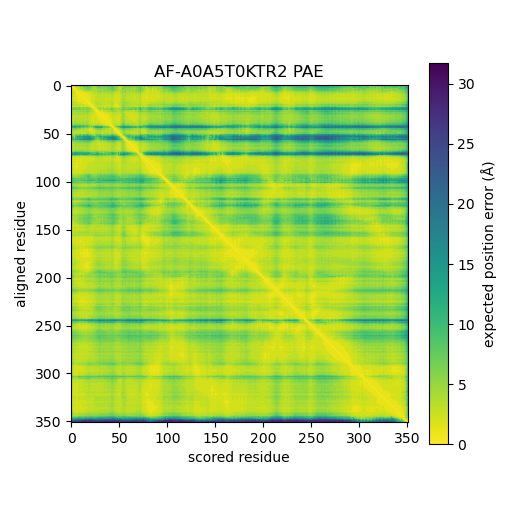.19 309 ALA A C 1
ATOM 2563 O O . ALA A 1 309 ? -2.634 0.799 26.991 1.00 94.19 309 ALA A O 1
ATOM 2564 N N . ARG A 1 310 ? -2.151 1.738 28.980 1.00 92.69 310 ARG A N 1
ATOM 2565 C CA . ARG A 1 310 ? -3.520 2.172 29.273 1.00 92.69 310 ARG A CA 1
ATOM 2566 C C . ARG A 1 310 ? -4.024 3.202 28.268 1.00 92.69 310 ARG A C 1
ATOM 2568 O O . ARG A 1 310 ? -5.094 3.017 27.708 1.00 92.69 310 ARG A O 1
ATOM 2575 N N . VAL A 1 311 ? -3.227 4.231 27.971 1.00 93.19 311 VAL A N 1
ATOM 2576 C CA . VAL A 1 311 ? -3.586 5.240 26.956 1.00 93.19 311 VAL A CA 1
ATOM 2577 C C . VAL A 1 311 ? -3.812 4.585 25.593 1.00 93.19 311 VAL A C 1
ATOM 2579 O O . VAL A 1 311 ? -4.758 4.930 24.887 1.00 93.19 311 VAL A O 1
ATOM 2582 N N . PHE A 1 312 ? -2.957 3.628 25.220 1.00 94.12 312 PHE A N 1
ATOM 2583 C CA . PHE A 1 312 ? -3.100 2.909 23.959 1.00 94.12 312 PHE A CA 1
ATOM 2584 C C . PHE A 1 312 ? -4.399 2.111 23.950 1.00 94.12 312 PHE A C 1
ATOM 2586 O O . PHE A 1 312 ? -5.181 2.240 23.013 1.00 94.12 312 PHE A O 1
ATOM 2593 N N . LYS A 1 313 ? -4.661 1.344 25.011 1.00 94.56 313 LYS A N 1
ATOM 2594 C CA . LYS A 1 313 ? -5.887 0.564 25.165 1.00 94.56 313 LYS A CA 1
ATOM 2595 C C . LYS A 1 313 ? -7.137 1.434 25.056 1.00 94.56 313 LYS A C 1
ATOM 2597 O O . LYS A 1 313 ? -7.981 1.147 24.214 1.00 94.56 313 LYS A O 1
ATOM 2602 N N . ASP A 1 314 ? -7.214 2.510 25.837 1.00 93.44 314 ASP A N 1
ATOM 2603 C CA . ASP A 1 314 ? -8.373 3.406 25.871 1.00 93.44 314 ASP A CA 1
ATOM 2604 C C . ASP A 1 314 ? -8.666 3.987 24.476 1.00 93.44 314 ASP A C 1
ATOM 2606 O O . ASP A 1 314 ? -9.812 3.998 24.020 1.00 93.44 314 ASP A O 1
ATOM 2610 N N . LYS A 1 315 ? -7.616 4.402 23.753 1.00 92.69 315 LYS A N 1
ATOM 2611 C CA . LYS A 1 315 ? -7.731 4.904 22.379 1.00 92.69 315 LYS A CA 1
ATOM 2612 C C . LYS A 1 315 ? -8.220 3.830 21.409 1.00 92.69 315 LYS A C 1
ATOM 2614 O O . LYS A 1 315 ? -9.135 4.082 20.630 1.00 92.69 315 LYS A O 1
ATOM 2619 N N . ILE A 1 316 ? -7.607 2.645 21.424 1.00 94.00 316 ILE A N 1
ATOM 2620 C CA . ILE A 1 316 ? -7.974 1.565 20.503 1.00 94.00 316 ILE A CA 1
ATOM 2621 C C . ILE A 1 316 ? -9.405 1.095 20.766 1.00 94.00 316 ILE A C 1
ATOM 2623 O O . ILE A 1 316 ? -10.163 0.958 19.810 1.00 94.00 316 ILE A O 1
ATOM 2627 N N . ASP A 1 317 ? -9.791 0.888 22.026 1.00 94.88 317 ASP A N 1
ATOM 2628 C CA . ASP A 1 317 ? -11.131 0.423 22.391 1.00 94.88 317 ASP A CA 1
ATOM 2629 C C . ASP A 1 317 ? -12.224 1.392 21.929 1.00 94.88 317 ASP A C 1
ATOM 2631 O O . ASP A 1 317 ? -13.259 0.948 21.424 1.00 94.88 317 ASP A O 1
ATOM 2635 N N . TYR A 1 318 ? -11.974 2.701 22.036 1.00 94.31 318 TYR A N 1
ATOM 2636 C CA . TYR A 1 318 ? -12.855 3.723 21.475 1.00 94.31 318 TYR A CA 1
ATOM 2637 C C . TYR A 1 318 ? -12.960 3.595 19.947 1.00 94.31 318 TYR A C 1
ATOM 2639 O O . TYR A 1 318 ? -14.052 3.424 19.402 1.00 94.31 318 TYR A O 1
ATOM 2647 N N . GLU A 1 319 ? -11.822 3.607 19.253 1.00 93.12 319 GLU A N 1
ATOM 2648 C CA . GLU A 1 319 ? -11.758 3.651 17.789 1.00 93.12 319 GLU A CA 1
ATOM 2649 C C . GLU A 1 319 ? -12.301 2.387 17.104 1.00 93.12 319 GLU A C 1
ATOM 2651 O O . GLU A 1 319 ? -12.838 2.453 15.995 1.00 93.12 319 GLU A O 1
ATOM 2656 N N . ILE A 1 320 ? -12.203 1.221 17.751 1.00 95.50 320 ILE A N 1
ATOM 2657 C CA . ILE A 1 320 ? -12.712 -0.042 17.195 1.00 95.50 320 ILE A CA 1
ATOM 2658 C C . ILE A 1 320 ? -14.091 -0.432 17.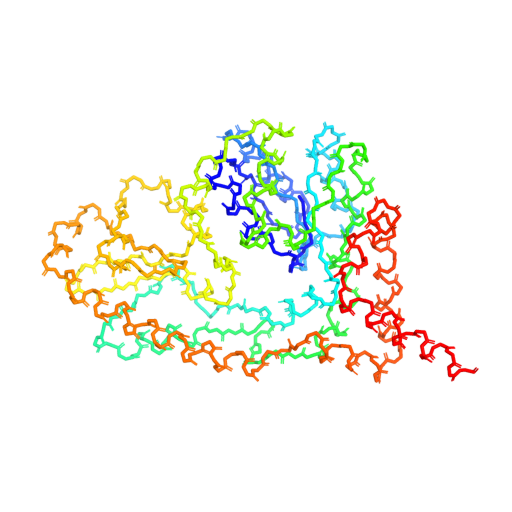718 1.00 95.50 320 ILE A C 1
ATOM 2660 O O . ILE A 1 320 ? -14.611 -1.455 17.271 1.00 95.50 320 ILE A O 1
ATOM 2664 N N . GLY A 1 321 ? -14.698 0.329 18.634 1.00 96.31 321 GLY A N 1
ATOM 2665 C CA . GLY A 1 321 ? -15.957 -0.045 19.290 1.00 96.31 321 GLY A CA 1
ATOM 2666 C C . GLY A 1 321 ? -17.057 -0.428 18.294 1.00 96.31 321 GLY A C 1
ATOM 2667 O O . GLY A 1 321 ? -17.645 -1.509 18.387 1.00 96.31 321 GLY A O 1
ATOM 2668 N N . TYR A 1 322 ? -17.249 0.394 17.257 1.00 96.50 322 TYR A N 1
ATOM 2669 C CA . TYR A 1 322 ? -18.198 0.107 16.178 1.00 96.50 322 TYR A CA 1
ATOM 2670 C C . TYR A 1 322 ? -17.833 -1.164 15.390 1.00 96.50 322 TYR A C 1
ATOM 2672 O O . TYR A 1 322 ? -18.700 -1.996 15.117 1.00 96.50 322 TYR A O 1
ATOM 2680 N N . ILE A 1 323 ? -16.550 -1.340 15.047 1.00 97.25 323 ILE A N 1
ATOM 2681 C CA . ILE A 1 323 ? -16.046 -2.505 14.300 1.00 97.25 323 ILE A CA 1
ATOM 2682 C C . ILE A 1 323 ? -16.290 -3.782 15.110 1.00 97.25 323 ILE A C 1
ATOM 2684 O O . ILE A 1 323 ? -16.802 -4.760 14.576 1.00 97.25 323 ILE A O 1
ATOM 2688 N N . LYS A 1 324 ? -15.987 -3.760 16.410 1.00 97.19 324 LYS A N 1
ATOM 2689 C CA . LYS A 1 324 ? -16.166 -4.888 17.330 1.00 97.19 324 LYS A CA 1
ATOM 2690 C C . LYS A 1 324 ? -17.636 -5.277 17.486 1.00 97.19 324 LYS A C 1
ATOM 2692 O O . LYS A 1 324 ? -17.932 -6.463 17.565 1.00 97.19 324 LYS A O 1
ATOM 2697 N N . GLN A 1 325 ? -18.548 -4.303 17.487 1.00 97.00 325 GLN A N 1
ATOM 2698 C CA . GLN A 1 325 ? -19.990 -4.551 17.570 1.00 97.00 325 GLN A CA 1
ATOM 2699 C C . GLN A 1 325 ? -20.566 -5.173 16.286 1.00 97.00 325 GLN A C 1
ATOM 2701 O O . GLN A 1 325 ? -21.410 -6.059 16.370 1.00 97.00 325 GLN A O 1
ATOM 2706 N N . HIS A 1 326 ? -20.129 -4.719 15.106 1.00 96.88 326 HIS A N 1
ATOM 2707 C CA . HIS A 1 326 ? -20.760 -5.086 13.827 1.00 96.88 326 HIS A CA 1
ATOM 2708 C C . HIS A 1 326 ? -20.012 -6.182 13.057 1.00 96.88 326 HIS A C 1
ATOM 2710 O O . HIS A 1 326 ? -20.611 -6.891 12.251 1.00 96.88 326 HIS A O 1
ATOM 2716 N N . ARG A 1 327 ? -18.703 -6.319 13.284 1.00 96.94 327 ARG A N 1
ATOM 2717 C CA . ARG A 1 327 ? -17.816 -7.331 12.692 1.00 96.94 327 ARG A CA 1
ATOM 2718 C C . ARG A 1 327 ? -16.859 -7.901 13.748 1.00 96.94 327 ARG A C 1
ATOM 2720 O O . ARG A 1 327 ? -15.636 -7.761 13.625 1.00 96.94 327 ARG A O 1
ATOM 2727 N N . PRO A 1 328 ? -17.391 -8.550 14.804 1.00 97.69 328 PRO A N 1
ATOM 2728 C CA . PRO A 1 328 ? -16.566 -9.180 15.835 1.00 97.69 328 PRO A CA 1
ATOM 2729 C C . PRO A 1 328 ? -15.638 -10.259 15.262 1.00 97.69 328 PRO A C 1
ATOM 2731 O O . PRO A 1 328 ? -14.560 -10.480 15.805 1.00 97.69 328 PRO A O 1
ATOM 2734 N N . ASP A 1 329 ? -16.018 -10.885 14.145 1.00 98.06 329 ASP A N 1
ATOM 2735 C CA . ASP A 1 329 ? -15.204 -11.845 13.398 1.00 98.06 329 ASP A CA 1
ATOM 2736 C C . ASP A 1 329 ? -13.885 -11.231 12.897 1.00 98.06 329 ASP A C 1
ATOM 2738 O O . ASP A 1 329 ? -12.827 -11.850 13.023 1.00 98.06 329 ASP A O 1
ATOM 2742 N N . ILE A 1 330 ? -13.915 -9.982 12.410 1.00 97.88 330 ILE A N 1
ATOM 2743 C CA . ILE A 1 330 ? -12.703 -9.263 11.999 1.00 97.88 330 ILE A CA 1
ATOM 2744 C C . ILE A 1 330 ? -11.807 -9.022 13.213 1.00 97.88 330 ILE A C 1
ATOM 2746 O O . ILE A 1 330 ? -10.619 -9.336 13.163 1.00 97.88 330 ILE A O 1
ATOM 2750 N N . VAL A 1 331 ? -12.360 -8.498 14.309 1.00 98.06 331 VAL A N 1
ATOM 2751 C CA . VAL A 1 331 ? -11.578 -8.174 15.516 1.00 98.06 331 VAL A CA 1
ATOM 2752 C C . VAL A 1 331 ? -10.987 -9.436 16.151 1.00 98.06 331 VAL A C 1
ATOM 2754 O O . VAL A 1 331 ? -9.839 -9.426 16.593 1.00 98.06 331 VAL A O 1
ATOM 2757 N N . ALA A 1 332 ? -11.724 -10.549 16.145 1.00 97.69 332 ALA A N 1
ATOM 2758 C CA . ALA A 1 332 ? -11.236 -11.842 16.619 1.00 97.69 332 ALA A CA 1
ATOM 2759 C C . ALA A 1 332 ? -10.053 -12.370 15.786 1.00 97.69 332 ALA A C 1
ATOM 2761 O O . ALA A 1 332 ? -9.192 -13.067 16.319 1.00 97.69 332 ALA A O 1
ATOM 2762 N N . SER A 1 333 ? -9.967 -12.004 14.501 1.00 97.31 333 SER A N 1
ATOM 2763 C CA . SER A 1 333 ? -8.845 -12.382 13.628 1.00 97.31 333 SER A CA 1
ATOM 2764 C C . SER A 1 333 ? -7.544 -11.607 13.902 1.00 97.31 333 SER A C 1
ATOM 2766 O O . SER A 1 333 ? -6.482 -11.982 13.400 1.00 97.31 333 SER A O 1
ATOM 2768 N N . TRP A 1 334 ? -7.594 -10.528 14.692 1.00 97.81 334 TRP A N 1
ATOM 2769 C CA . TRP A 1 334 ? -6.438 -9.679 14.999 1.00 97.81 334 TRP A CA 1
ATOM 2770 C C . TRP A 1 334 ? -5.572 -10.273 16.107 1.00 97.81 334 TRP A C 1
ATOM 2772 O O . TRP A 1 334 ? -5.678 -9.897 17.274 1.00 97.81 334 TRP A O 1
ATOM 2782 N N . LYS A 1 335 ? -4.705 -11.215 15.724 1.00 97.81 335 LYS A N 1
ATOM 2783 C CA . LYS A 1 335 ? -3.813 -11.955 16.627 1.00 97.81 335 LYS A CA 1
ATOM 2784 C C . LYS A 1 335 ? -3.132 -11.067 17.675 1.00 97.81 335 LYS A C 1
ATOM 2786 O O . LYS A 1 335 ? -3.186 -11.377 18.861 1.00 97.81 335 LYS A O 1
ATOM 2791 N N . TYR A 1 336 ? -2.498 -9.977 17.252 1.00 98.31 336 TYR A N 1
ATOM 2792 C CA . TYR A 1 336 ? -1.656 -9.171 18.134 1.00 98.31 336 TYR A CA 1
ATOM 2793 C C . TYR A 1 336 ? -2.476 -8.261 19.042 1.00 98.31 336 TYR A C 1
ATOM 2795 O O . TYR A 1 336 ? -2.100 -8.044 20.191 1.00 98.31 336 TYR A O 1
ATOM 2803 N N . TYR A 1 337 ? -3.629 -7.784 18.571 1.00 97.56 337 TYR A N 1
ATOM 2804 C CA . TYR A 1 337 ? -4.588 -7.115 19.446 1.00 97.56 337 TYR A CA 1
ATOM 2805 C C . TYR A 1 337 ? -5.132 -8.059 20.528 1.00 97.56 337 TYR A C 1
ATOM 2807 O O . TYR A 1 337 ? -5.224 -7.652 21.682 1.00 97.56 337 TYR A O 1
ATOM 2815 N N . GLN A 1 338 ? -5.426 -9.326 20.206 1.00 97.75 338 GLN A N 1
ATOM 2816 C CA . GLN A 1 338 ? -5.858 -10.300 21.221 1.00 97.75 338 GLN A CA 1
ATOM 2817 C C . GLN A 1 338 ? -4.758 -10.578 22.263 1.00 97.75 338 GLN A C 1
ATOM 2819 O O . GLN A 1 338 ? -5.050 -10.669 23.457 1.00 97.75 338 GLN A O 1
ATOM 2824 N N . GLU A 1 339 ? -3.494 -10.682 21.835 1.00 97.56 339 GLU A N 1
ATOM 2825 C CA . GLU A 1 339 ? -2.343 -10.809 22.743 1.00 97.56 339 GLU A CA 1
ATOM 2826 C C . GLU A 1 339 ? -2.202 -9.577 23.655 1.00 97.56 339 GLU A C 1
ATOM 2828 O O . GLU A 1 339 ? -2.044 -9.720 24.868 1.00 97.56 339 GLU A O 1
ATOM 2833 N N . PHE A 1 340 ? -2.338 -8.371 23.095 1.00 97.00 340 PHE A N 1
ATOM 2834 C CA . PHE A 1 340 ? -2.318 -7.117 23.849 1.00 97.00 340 PHE A CA 1
ATOM 2835 C C . PHE A 1 340 ? -3.472 -7.014 24.863 1.00 97.00 340 PHE A C 1
ATOM 2837 O O . PHE A 1 340 ? -3.248 -6.660 26.017 1.00 97.00 340 PHE A O 1
ATOM 2844 N N . GLU A 1 341 ? -4.698 -7.379 24.482 1.00 95.69 341 GLU A N 1
ATOM 2845 C CA . GLU A 1 341 ? -5.852 -7.379 25.392 1.00 95.69 341 GLU A CA 1
ATOM 2846 C C . GLU A 1 341 ? -5.650 -8.331 26.576 1.00 95.69 341 GLU A C 1
ATOM 2848 O O . GLU A 1 341 ? -6.010 -8.006 27.710 1.00 95.69 341 GLU A O 1
ATOM 2853 N N . LYS A 1 342 ? -5.068 -9.511 26.329 1.00 94.88 342 LYS A N 1
ATOM 2854 C CA . LYS A 1 342 ? -4.731 -10.463 27.391 1.00 94.88 342 LYS A CA 1
ATOM 2855 C C . LYS A 1 342 ? -3.703 -9.866 28.355 1.00 94.88 342 LYS A C 1
ATOM 2857 O O . LYS A 1 342 ? -3.916 -9.907 29.562 1.00 94.88 342 LYS A O 1
ATOM 2862 N N . MET A 1 343 ? -2.650 -9.260 27.812 1.00 93.31 343 MET A N 1
ATOM 2863 C CA . MET A 1 343 ? -1.612 -8.576 28.580 1.00 93.31 343 MET A CA 1
ATOM 2864 C C . MET A 1 343 ? -2.188 -7.455 29.465 1.00 93.31 343 MET A C 1
ATOM 2866 O O . MET A 1 343 ? -1.832 -7.348 30.635 1.00 93.31 343 MET A O 1
ATOM 2870 N N . CYS A 1 344 ? -3.106 -6.634 28.946 1.00 91.94 344 CYS A N 1
ATOM 2871 C CA . CYS A 1 344 ? -3.751 -5.583 29.739 1.00 91.94 344 CYS A CA 1
ATOM 2872 C C . CYS A 1 344 ? -4.583 -6.141 30.901 1.00 91.94 344 CYS A C 1
ATOM 2874 O O . CYS A 1 344 ? -4.508 -5.606 32.001 1.00 91.94 344 CYS A O 1
ATOM 2876 N N . LYS A 1 345 ? -5.320 -7.241 30.693 1.00 89.50 345 LYS A N 1
ATOM 2877 C CA . LYS A 1 345 ? -6.093 -7.888 31.770 1.00 89.50 345 LYS A CA 1
ATOM 2878 C C . LYS A 1 345 ? -5.207 -8.397 32.905 1.00 89.50 345 LYS A C 1
ATOM 2880 O O . LYS A 1 345 ? -5.606 -8.315 34.060 1.00 89.50 345 LYS A O 1
ATOM 2885 N N . GLU A 1 346 ? -4.032 -8.926 32.578 1.00 87.31 346 GLU A N 1
ATOM 2886 C CA . GLU A 1 346 ? -3.051 -9.376 33.572 1.00 87.31 346 GLU A CA 1
ATOM 2887 C C . GLU A 1 346 ? -2.523 -8.182 34.389 1.00 87.31 346 GLU A C 1
ATOM 2889 O O . GLU A 1 346 ? -2.514 -8.234 35.614 1.00 87.31 346 GLU A O 1
ATOM 2894 N N . LEU A 1 347 ? -2.212 -7.056 33.733 1.00 81.69 347 LEU A N 1
ATOM 2895 C CA . LEU A 1 347 ? -1.764 -5.828 34.406 1.00 81.69 347 LEU A CA 1
ATOM 2896 C C . LEU A 1 347 ? -2.816 -5.195 35.332 1.00 81.69 347 LEU A C 1
ATOM 2898 O O . LEU A 1 347 ? -2.436 -4.574 36.328 1.00 81.69 347 LEU A O 1
ATOM 2902 N N . ASP A 1 348 ? -4.101 -5.314 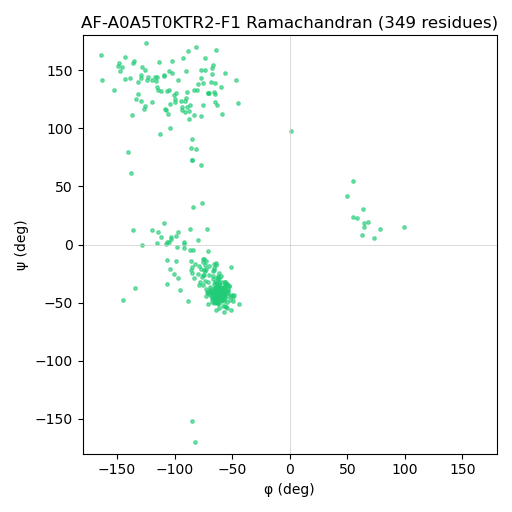34.988 1.00 76.62 348 ASP A N 1
ATOM 2903 C CA . ASP A 1 348 ? -5.222 -4.805 35.789 1.00 76.62 348 ASP A CA 1
ATOM 2904 C C . ASP A 1 348 ? -5.579 -5.740 36.961 1.00 76.62 348 ASP A C 1
ATOM 2906 O O . ASP A 1 348 ? -6.132 -5.283 37.960 1.00 76.62 348 ASP A O 1
ATOM 2910 N N . GLY A 1 349 ? -5.272 -7.039 36.845 1.00 64.38 349 GLY A N 1
ATOM 2911 C CA . GLY A 1 349 ? -5.484 -8.049 37.888 1.00 64.38 349 GLY A CA 1
ATOM 2912 C C . GLY A 1 349 ? -4.391 -8.102 38.964 1.00 64.38 349 GLY A C 1
ATOM 2913 O O . GLY A 1 349 ? -4.638 -8.645 40.037 1.00 64.38 349 GLY A O 1
ATOM 2914 N N . ASP A 1 350 ? -3.218 -7.518 38.705 1.00 51.62 350 ASP A N 1
ATOM 2915 C CA . ASP A 1 350 ? -2.092 -7.389 39.647 1.00 51.62 350 ASP A CA 1
ATOM 2916 C C . ASP A 1 350 ? -2.221 -6.157 40.586 1.00 51.62 350 ASP A C 1
ATOM 2918 O O . ASP A 1 350 ? -1.216 -5.530 40.946 1.00 51.62 350 ASP A O 1
ATOM 2922 N N . ILE A 1 351 ? -3.453 -5.768 40.954 1.00 41.50 351 ILE A N 1
ATOM 2923 C CA . ILE A 1 351 ? -3.764 -4.645 41.867 1.00 41.50 351 ILE A CA 1
ATOM 2924 C C . ILE A 1 351 ? -4.374 -5.151 43.173 1.00 41.50 351 ILE A C 1
ATOM 2926 O O . ILE A 1 351 ? -5.366 -5.911 43.110 1.00 41.50 351 ILE A O 1
#